Protein AF-A0A9P6Y5V1-F1 (afdb_monomer_lite)

Radius of gyration: 18.64 Å; chains: 1; bounding box: 46×38×51 Å

InterPro domains:
  IPR001171 Sterol biosynthesis ERG24/DHCR-like [PF01222] (3-189)
  IPR018083 Sterol reductase, conserved site [PS01017] (100-115)

Structure (mmCIF, N/CA/C/O backbone):
data_AF-A0A9P6Y5V1-F1
#
_entry.id   AF-A0A9P6Y5V1-F1
#
loop_
_atom_site.group_PDB
_atom_site.id
_atom_site.type_symbol
_atom_site.label_atom_id
_atom_site.label_alt_id
_atom_site.label_comp_id
_atom_site.label_asym_id
_atom_site.label_entity_id
_atom_site.label_seq_id
_atom_site.pdbx_PDB_ins_code
_atom_site.Cartn_x
_atom_site.Cartn_y
_atom_site.Cartn_z
_atom_site.occupancy
_atom_site.B_iso_or_equiv
_atom_site.auth_seq_id
_atom_site.auth_comp_id
_atom_site.auth_asym_id
_atom_site.auth_atom_id
_atom_site.pdbx_PDB_model_num
ATOM 1 N N . MET A 1 1 ? -6.152 5.524 -7.608 1.00 73.38 1 MET A N 1
ATOM 2 C CA . MET A 1 1 ? -7.326 4.883 -6.966 1.00 73.38 1 MET A CA 1
ATOM 3 C C . MET A 1 1 ? -7.436 3.382 -7.220 1.00 73.38 1 MET A C 1
ATOM 5 O O . MET A 1 1 ? -7.658 2.665 -6.257 1.00 73.38 1 MET A O 1
ATOM 9 N N . GLY A 1 2 ? -7.241 2.877 -8.449 1.00 83.12 2 GLY A N 1
ATOM 10 C CA . GLY A 1 2 ? -7.399 1.438 -8.746 1.00 83.12 2 GLY A CA 1
ATOM 11 C C . GLY A 1 2 ? -6.599 0.491 -7.837 1.00 83.12 2 GLY A C 1
ATOM 12 O O . GLY A 1 2 ? -7.155 -0.481 -7.341 1.00 83.12 2 GLY A O 1
ATOM 13 N N . PHE A 1 3 ? -5.339 0.821 -7.529 1.00 84.44 3 PHE A N 1
ATOM 14 C CA . PHE A 1 3 ? -4.503 0.024 -6.619 1.00 84.44 3 PHE A CA 1
ATOM 15 C C . PHE A 1 3 ? -5.062 -0.066 -5.188 1.00 84.44 3 PHE A C 1
ATOM 17 O O . PHE A 1 3 ? -5.047 -1.134 -4.587 1.00 84.44 3 PHE A O 1
ATOM 24 N N . VAL A 1 4 ? -5.594 1.041 -4.663 1.00 86.00 4 VAL A N 1
ATOM 25 C CA . VAL A 1 4 ? -6.178 1.120 -3.313 1.00 86.00 4 VAL A CA 1
ATOM 26 C C . VAL A 1 4 ? -7.436 0.252 -3.226 1.00 86.00 4 VAL A C 1
ATOM 28 O O . VAL A 1 4 ? -7.612 -0.509 -2.282 1.00 86.00 4 VAL A O 1
ATOM 31 N N . VAL A 1 5 ? -8.295 0.311 -4.244 1.00 86.81 5 VAL A N 1
ATOM 32 C CA . VAL A 1 5 ? -9.503 -0.525 -4.300 1.00 86.81 5 VAL A CA 1
ATOM 33 C C . VAL A 1 5 ? -9.133 -2.002 -4.441 1.00 86.81 5 VAL A C 1
ATOM 35 O O . VAL A 1 5 ? -9.672 -2.839 -3.725 1.00 86.81 5 VAL A O 1
ATOM 38 N N . TYR A 1 6 ? -8.173 -2.326 -5.310 1.00 89.69 6 TYR A N 1
ATOM 39 C CA . TYR A 1 6 ? -7.661 -3.687 -5.465 1.00 89.69 6 TYR A CA 1
ATOM 40 C C . TYR A 1 6 ? -7.098 -4.241 -4.148 1.00 89.69 6 TYR A C 1
ATOM 42 O O . TYR A 1 6 ? -7.462 -5.345 -3.749 1.00 89.69 6 TYR A O 1
ATOM 50 N N . SER A 1 7 ? -6.269 -3.474 -3.431 1.00 87.81 7 SER A N 1
ATOM 51 C CA . SER A 1 7 ? -5.693 -3.937 -2.165 1.00 87.81 7 SER A CA 1
ATOM 52 C C . SER A 1 7 ? -6.759 -4.129 -1.084 1.00 87.81 7 SER A C 1
ATOM 54 O O . SER A 1 7 ? -6.651 -5.068 -0.297 1.00 87.81 7 SER A O 1
ATOM 56 N N . ALA A 1 8 ? -7.807 -3.298 -1.065 1.00 85.69 8 ALA A N 1
ATOM 57 C CA . ALA A 1 8 ? -8.950 -3.462 -0.168 1.00 85.69 8 ALA A CA 1
ATOM 58 C C . ALA A 1 8 ? -9.775 -4.721 -0.498 1.00 85.69 8 ALA A C 1
ATOM 60 O O . ALA A 1 8 ? -10.131 -5.473 0.406 1.00 85.69 8 ALA A O 1
ATOM 61 N N . ILE A 1 9 ? -10.023 -5.000 -1.784 1.00 87.25 9 ILE A N 1
ATOM 62 C CA . ILE A 1 9 ? -10.707 -6.225 -2.238 1.00 87.25 9 ILE A CA 1
ATOM 63 C C . ILE A 1 9 ? -9.892 -7.459 -1.846 1.00 87.25 9 ILE A C 1
ATOM 65 O O . ILE A 1 9 ? -10.430 -8.387 -1.244 1.00 87.25 9 ILE A O 1
ATOM 69 N N . CYS A 1 10 ? -8.587 -7.463 -2.123 1.00 85.38 10 CYS A N 1
ATOM 70 C CA . CYS A 1 10 ? -7.710 -8.559 -1.723 1.00 85.38 10 CYS A CA 1
ATOM 71 C C . CYS A 1 10 ? -7.715 -8.749 -0.204 1.00 85.38 10 CYS A C 1
ATOM 73 O O . CYS A 1 10 ? -7.814 -9.877 0.270 1.00 85.38 10 CYS A O 1
ATOM 75 N N . ALA A 1 11 ? -7.693 -7.661 0.568 1.00 82.56 11 ALA A N 1
ATOM 76 C CA . ALA A 1 11 ? -7.766 -7.738 2.020 1.00 82.56 11 ALA A CA 1
ATOM 77 C C . ALA A 1 11 ? -9.093 -8.293 2.541 1.00 82.56 11 ALA A C 1
ATOM 79 O O . ALA A 1 11 ? -9.101 -9.004 3.544 1.00 82.56 11 ALA A O 1
ATOM 80 N N . TYR A 1 12 ? -10.197 -8.045 1.842 1.00 84.12 12 TYR A N 1
ATOM 81 C CA . TYR A 1 12 ? -11.501 -8.555 2.241 1.00 84.12 12 TYR A CA 1
ATOM 82 C C . TYR A 1 12 ? -11.708 -10.033 1.874 1.00 84.12 12 TYR A C 1
ATOM 84 O O . TYR A 1 12 ? -12.242 -10.787 2.685 1.00 84.12 12 TYR A O 1
ATOM 92 N N . PHE A 1 13 ? -11.296 -10.453 0.673 1.00 84.19 13 PHE A N 1
ATOM 93 C CA . PHE A 1 13 ? -11.663 -11.762 0.114 1.00 84.19 13 PHE A CA 1
ATOM 94 C C . PHE A 1 13 ? -10.591 -12.844 0.225 1.00 84.19 13 PHE A C 1
ATOM 96 O O . PHE A 1 13 ? -10.921 -14.027 0.147 1.00 84.19 13 PHE A O 1
ATOM 103 N N . MET A 1 14 ? -9.311 -12.489 0.355 1.00 83.69 14 MET A N 1
ATOM 104 C CA . MET A 1 14 ? -8.263 -13.505 0.277 1.00 83.69 14 MET A CA 1
ATOM 105 C C . MET A 1 14 ? -8.190 -14.375 1.534 1.00 83.69 14 MET A C 1
ATOM 107 O O . MET A 1 14 ? -8.362 -13.867 2.644 1.00 83.69 14 MET A O 1
ATOM 111 N N . PRO A 1 15 ? -7.877 -15.674 1.390 1.00 83.25 15 PRO A N 1
ATOM 112 C CA . PRO A 1 15 ? -7.700 -16.548 2.536 1.00 83.25 15 PRO A CA 1
ATOM 113 C C . PRO A 1 15 ? -6.430 -16.174 3.310 1.00 83.25 15 PRO A C 1
ATOM 115 O O . PRO A 1 15 ? -5.392 -15.845 2.722 1.00 83.25 15 PRO A O 1
ATOM 118 N N . GLY A 1 16 ? -6.518 -16.258 4.635 1.00 82.69 16 GLY A N 1
ATOM 119 C CA . GLY A 1 16 ? -5.405 -16.045 5.552 1.00 82.69 16 GLY A CA 1
ATOM 120 C C . GLY A 1 16 ? -5.750 -16.485 6.978 1.00 82.69 16 GLY A C 1
ATOM 121 O O . GLY A 1 16 ? -6.933 -16.646 7.297 1.00 82.69 16 GLY A O 1
ATOM 122 N N . PRO A 1 17 ? -4.741 -16.719 7.832 1.00 83.44 17 PRO A N 1
ATOM 123 C CA . PRO A 1 17 ? -4.952 -16.977 9.251 1.00 83.44 17 PRO A CA 1
ATOM 124 C C . PRO A 1 17 ? -5.653 -15.799 9.935 1.00 83.44 17 PRO A C 1
ATOM 126 O O . PRO A 1 17 ? -5.406 -14.635 9.625 1.00 83.44 17 PRO A O 1
ATOM 129 N N . VAL A 1 18 ? -6.532 -16.109 10.888 1.00 84.56 18 VAL A N 1
ATOM 130 C CA . VAL A 1 18 ? -7.183 -15.102 11.731 1.00 84.56 18 VAL A CA 1
ATOM 131 C C . VAL A 1 18 ? -6.457 -15.047 13.068 1.00 84.56 18 VAL A C 1
ATOM 133 O O . VAL A 1 18 ? -6.496 -16.009 13.835 1.00 84.56 18 VAL A O 1
ATOM 136 N N . VAL A 1 19 ? -5.817 -13.917 13.352 1.00 84.19 19 VAL A N 1
ATOM 137 C CA . VAL A 1 19 ? -5.054 -13.675 14.580 1.00 84.19 19 VAL A CA 1
ATOM 138 C C . VAL A 1 19 ? -5.873 -12.796 15.522 1.00 84.19 19 VAL A C 1
ATOM 140 O O . VAL A 1 19 ? -6.611 -11.906 15.094 1.00 84.19 19 VAL A O 1
ATOM 143 N N . GLN A 1 20 ? -5.789 -13.065 16.823 1.00 83.06 20 GLN A N 1
ATOM 144 C CA . GLN A 1 20 ? -6.392 -12.204 17.838 1.00 83.06 20 GLN A CA 1
ATOM 145 C C . GLN A 1 20 ? -5.391 -11.121 18.233 1.00 83.06 20 GLN A C 1
ATOM 147 O O . GLN A 1 20 ? -4.261 -11.434 18.594 1.00 83.06 20 GLN A O 1
ATOM 152 N N . GLY A 1 21 ? -5.804 -9.857 18.160 1.00 79.06 21 GLY A N 1
ATOM 153 C CA . GLY A 1 21 ? -5.000 -8.749 18.665 1.00 79.06 21 GLY A CA 1
ATOM 154 C C . GLY A 1 21 ? -5.032 -8.652 20.189 1.00 79.06 21 GLY A C 1
ATOM 155 O O . GLY A 1 21 ? -5.706 -9.426 20.874 1.00 79.06 21 GLY A O 1
ATOM 156 N N . LEU A 1 22 ? -4.321 -7.656 20.714 1.00 75.94 22 LEU A N 1
ATOM 157 C CA . LEU A 1 22 ? -4.250 -7.399 22.151 1.00 75.94 22 LEU A CA 1
ATOM 158 C C . LEU A 1 22 ? -5.628 -7.037 22.748 1.00 75.94 22 LEU A C 1
ATOM 160 O O . LEU A 1 22 ? -6.465 -6.434 22.065 1.00 75.94 22 LEU A O 1
ATOM 164 N N . PRO A 1 23 ? -5.884 -7.393 24.023 1.00 73.75 23 PRO A N 1
ATOM 165 C CA . PRO A 1 23 ? -7.139 -7.079 24.696 1.00 73.75 23 PRO A CA 1
ATOM 166 C C . PRO A 1 23 ? -7.256 -5.570 24.903 1.00 73.75 23 PRO A C 1
ATOM 168 O O . PRO A 1 23 ? -6.449 -4.957 25.601 1.00 73.75 23 PRO A O 1
ATOM 171 N N . LEU A 1 24 ? -8.271 -4.959 24.296 1.00 73.31 24 LEU A N 1
ATOM 172 C CA . LEU A 1 24 ? -8.417 -3.508 24.300 1.00 73.31 24 LEU A CA 1
ATOM 173 C C . LEU A 1 24 ? -9.139 -3.038 25.572 1.00 73.31 24 LEU A C 1
ATOM 175 O O . LEU A 1 24 ? -10.279 -3.459 25.815 1.00 73.31 24 LEU A O 1
ATOM 179 N N . PRO A 1 25 ? -8.561 -2.096 26.347 1.00 63.50 25 PRO A N 1
ATOM 180 C CA . PRO A 1 25 ? -9.246 -1.487 27.490 1.00 63.50 25 PRO A CA 1
ATOM 181 C C . PRO A 1 25 ? -10.568 -0.823 27.086 1.00 63.50 25 PRO A C 1
ATOM 183 O O . PRO A 1 25 ? -11.562 -0.912 27.804 1.00 63.50 25 PRO A O 1
ATOM 186 N N . SER A 1 26 ? -10.613 -0.239 25.880 1.00 63.94 26 SER A N 1
ATOM 187 C CA . SER A 1 26 ? -11.820 0.379 25.316 1.00 63.94 26 SER A CA 1
ATOM 188 C C . SER A 1 26 ? -12.967 -0.606 25.070 1.00 63.94 26 SER A C 1
ATOM 190 O O . SER A 1 26 ? -14.118 -0.184 25.007 1.00 63.94 26 SER A O 1
ATOM 192 N N . LEU A 1 27 ? -12.677 -1.900 24.912 1.00 67.94 27 LEU A N 1
ATOM 193 C CA . LEU A 1 27 ? -13.669 -2.951 24.665 1.00 67.94 27 LEU A CA 1
ATOM 194 C C . LEU A 1 27 ? -13.898 -3.827 25.905 1.00 67.94 27 LEU A C 1
ATOM 196 O O . LEU A 1 27 ? -14.317 -4.976 25.777 1.00 67.94 27 LEU A O 1
ATOM 200 N N . LYS A 1 28 ? -13.609 -3.304 27.107 1.00 67.38 28 LYS A N 1
ATOM 201 C CA . LYS A 1 28 ? -13.720 -4.037 28.382 1.00 67.38 28 LYS A CA 1
ATOM 202 C C . LYS A 1 28 ? -12.919 -5.352 28.388 1.00 67.38 28 LYS A C 1
ATOM 204 O O . LYS A 1 28 ? -13.344 -6.331 28.991 1.00 67.38 28 LYS A O 1
ATOM 209 N N . GLY A 1 29 ? -11.770 -5.375 27.706 1.00 65.94 29 GLY A N 1
ATOM 210 C CA . GLY A 1 29 ? -10.885 -6.541 27.640 1.00 65.94 29 GLY A CA 1
ATOM 211 C C . GLY A 1 29 ? -11.179 -7.525 26.504 1.00 65.94 29 GLY A C 1
ATOM 212 O O . GLY A 1 29 ? -10.468 -8.520 26.386 1.00 65.94 29 GLY A O 1
ATOM 213 N N . ASN A 1 30 ? -12.165 -7.259 25.639 1.00 71.19 30 ASN A N 1
ATOM 214 C CA . ASN A 1 30 ? -12.360 -8.069 24.436 1.00 71.19 30 ASN A CA 1
ATOM 215 C C . ASN A 1 30 ? -11.213 -7.871 23.430 1.00 71.19 30 ASN A C 1
ATOM 217 O O . ASN A 1 30 ? -10.677 -6.770 23.268 1.00 71.19 30 ASN A O 1
ATOM 221 N N . THR A 1 31 ? -10.868 -8.951 22.727 1.00 75.88 31 THR A N 1
ATOM 222 C CA . THR A 1 31 ? -9.875 -8.964 21.649 1.00 75.88 31 THR A CA 1
ATOM 223 C C . THR A 1 31 ? -10.555 -8.785 20.297 1.00 75.88 31 THR A C 1
ATOM 225 O O . THR A 1 31 ? -11.663 -9.271 20.050 1.00 75.88 31 THR A O 1
ATOM 228 N N . LEU A 1 32 ? -9.886 -8.072 19.394 1.00 80.69 32 LEU A N 1
ATOM 229 C CA . LEU A 1 32 ? -10.333 -7.948 18.015 1.00 80.69 32 LEU A CA 1
ATOM 230 C C . LEU A 1 32 ? -9.660 -9.015 17.152 1.00 80.69 32 LEU A C 1
ATOM 232 O O . LEU A 1 32 ? -8.461 -9.261 17.272 1.00 80.69 32 LEU A O 1
ATOM 236 N N . LYS A 1 33 ? -10.439 -9.643 16.271 1.00 83.69 33 LYS A N 1
ATOM 237 C CA . LYS A 1 33 ? -9.926 -10.589 15.275 1.00 83.69 33 LYS A CA 1
ATOM 238 C C . LYS A 1 33 ? -9.428 -9.824 14.048 1.00 83.69 33 LYS A C 1
ATOM 240 O O . LYS A 1 33 ? -10.121 -8.911 13.588 1.00 83.69 33 LYS A O 1
ATOM 245 N N . TYR A 1 34 ? -8.267 -10.222 13.538 1.00 82.75 34 TYR A N 1
ATOM 246 C CA . TYR A 1 34 ? -7.606 -9.671 12.358 1.00 82.75 34 TYR A CA 1
ATOM 247 C C . TYR A 1 34 ? -7.355 -10.786 11.347 1.00 82.75 34 TYR A C 1
ATOM 249 O O . TYR A 1 34 ? -6.807 -11.829 11.696 1.00 82.75 34 TYR A O 1
ATOM 257 N N . LEU A 1 35 ? -7.782 -10.583 10.101 1.00 83.56 35 LEU A N 1
ATOM 258 C CA . LEU A 1 35 ? -7.512 -11.505 9.001 1.00 83.56 35 LEU A CA 1
ATOM 259 C C . LEU A 1 35 ? -6.150 -11.161 8.380 1.00 83.56 35 LEU A C 1
ATOM 261 O O . LEU A 1 35 ? -6.020 -10.161 7.676 1.00 83.56 35 LEU A O 1
ATOM 265 N N . CYS A 1 36 ? -5.146 -11.997 8.625 1.00 81.75 36 CYS A N 1
ATOM 266 C CA . CYS A 1 36 ? -3.783 -11.815 8.132 1.00 81.75 36 CYS A CA 1
ATOM 267 C C . CYS A 1 36 ? -3.607 -12.501 6.765 1.00 81.75 36 CYS A C 1
ATOM 269 O O . CYS A 1 36 ? -3.106 -13.617 6.661 1.00 81.75 36 CYS A O 1
ATOM 271 N N . ASN A 1 37 ? -4.090 -11.864 5.696 1.00 85.94 37 ASN A N 1
ATOM 272 C CA . ASN A 1 37 ? -3.962 -12.321 4.300 1.00 85.94 37 ASN A CA 1
ATOM 273 C C . ASN A 1 37 ? -2.935 -11.504 3.476 1.00 85.94 37 ASN A C 1
ATOM 275 O O . ASN A 1 37 ? -3.011 -11.434 2.248 1.00 85.94 37 ASN A O 1
ATOM 279 N N . GLY A 1 38 ? -1.956 -10.885 4.134 1.00 81.69 38 GLY A N 1
ATOM 280 C CA . GLY A 1 38 ? -0.910 -10.064 3.528 1.00 81.69 38 GLY A CA 1
ATOM 281 C C . GLY A 1 38 ? 0.030 -10.863 2.629 1.00 81.69 38 GLY A C 1
ATOM 282 O O . GLY A 1 38 ? 0.313 -10.431 1.514 1.00 81.69 38 GLY A O 1
ATOM 283 N N . LEU A 1 39 ? 0.442 -12.064 3.054 1.00 86.19 39 LEU A N 1
ATOM 284 C CA . LEU A 1 39 ? 1.282 -12.962 2.248 1.00 86.19 39 LEU A CA 1
ATOM 285 C C . LEU A 1 39 ? 0.629 -13.335 0.920 1.00 86.19 39 LEU A C 1
ATOM 287 O O . LEU A 1 39 ? 1.233 -13.210 -0.145 1.00 86.19 39 LEU A O 1
ATOM 291 N N . SER A 1 40 ? -0.616 -13.800 0.981 1.00 86.94 40 SER A N 1
ATOM 292 C CA . SER A 1 40 ? -1.339 -14.252 -0.200 1.00 86.94 40 SER A CA 1
ATOM 293 C C . SER A 1 40 ? -1.605 -13.069 -1.143 1.00 86.94 40 SER A C 1
ATOM 295 O O . SER A 1 40 ? -1.315 -13.161 -2.338 1.00 86.94 40 SER A O 1
ATOM 297 N N . SER A 1 41 ? -2.023 -11.917 -0.601 1.00 87.94 41 SER A N 1
ATOM 298 C CA . SER A 1 41 ? -2.185 -10.668 -1.358 1.00 87.94 41 SER A CA 1
ATOM 299 C C . SER A 1 41 ? -0.887 -10.195 -2.013 1.00 87.94 41 SER A C 1
ATOM 301 O O . SER A 1 41 ? -0.926 -9.646 -3.116 1.00 87.94 41 SER A O 1
ATOM 303 N N . TRP A 1 42 ? 0.266 -10.395 -1.378 1.00 90.06 42 TRP A N 1
ATOM 304 C CA . TRP A 1 42 ? 1.549 -9.982 -1.935 1.00 90.06 42 TRP A CA 1
ATOM 305 C C . TRP A 1 42 ? 1.960 -10.776 -3.155 1.00 90.06 42 TRP A C 1
ATOM 307 O O . TRP A 1 42 ? 2.235 -10.194 -4.203 1.00 90.06 42 TRP A O 1
ATOM 317 N N . TYR A 1 43 ? 1.974 -12.104 -3.031 1.00 89.75 43 TYR A N 1
ATOM 318 C CA . TYR A 1 43 ? 2.378 -12.977 -4.124 1.00 89.75 43 TYR A CA 1
ATOM 319 C C . TYR A 1 43 ? 1.424 -12.854 -5.312 1.00 89.75 43 TYR A C 1
ATOM 321 O O . TYR A 1 43 ? 1.885 -12.839 -6.452 1.00 89.75 43 TYR A O 1
ATOM 329 N N . LEU A 1 44 ? 0.123 -12.660 -5.057 1.00 90.81 44 LEU A N 1
ATOM 330 C CA . LEU A 1 44 ? -0.841 -12.343 -6.109 1.00 90.81 44 LEU A CA 1
ATOM 331 C C . LEU A 1 44 ? -0.489 -11.029 -6.817 1.00 90.81 44 LEU A C 1
ATOM 333 O O . LEU A 1 44 ? -0.499 -10.967 -8.042 1.00 90.81 44 LEU A O 1
ATOM 337 N N . THR A 1 45 ? -0.138 -9.989 -6.059 1.00 90.19 45 THR A N 1
ATOM 338 C CA . THR A 1 45 ? 0.217 -8.683 -6.630 1.00 90.19 45 THR A CA 1
ATOM 339 C C . THR A 1 45 ? 1.514 -8.761 -7.436 1.00 90.19 45 THR A C 1
ATOM 341 O O . THR A 1 45 ? 1.568 -8.210 -8.531 1.00 90.19 45 THR A O 1
ATOM 344 N N . LEU A 1 46 ? 2.530 -9.489 -6.956 1.00 90.38 46 LEU A N 1
ATOM 345 C CA . LEU A 1 46 ? 3.763 -9.742 -7.710 1.00 90.38 46 LEU A CA 1
ATOM 346 C C . LEU A 1 46 ? 3.471 -10.481 -9.019 1.00 90.38 46 LEU A C 1
ATOM 348 O O . LEU A 1 46 ? 3.909 -10.037 -10.078 1.00 90.38 46 LEU A O 1
ATOM 352 N N . PHE A 1 47 ? 2.684 -11.558 -8.961 1.00 91.06 47 PHE A N 1
ATOM 353 C CA . PHE A 1 47 ? 2.303 -12.333 -10.139 1.00 91.06 47 PHE A CA 1
ATOM 354 C C . PHE A 1 47 ? 1.534 -11.483 -11.157 1.00 91.06 47 PHE A C 1
ATOM 356 O O . PHE A 1 47 ? 1.919 -11.422 -12.323 1.00 91.06 47 PHE A O 1
ATOM 363 N N . LEU A 1 48 ? 0.495 -10.767 -10.715 1.00 89.62 48 LEU A N 1
ATOM 364 C CA . LEU A 1 48 ? -0.282 -9.881 -11.580 1.00 89.62 48 LEU A CA 1
ATOM 365 C C . LEU A 1 48 ? 0.594 -8.784 -12.184 1.00 89.62 48 LEU A C 1
ATOM 367 O O . LEU A 1 48 ? 0.509 -8.543 -13.382 1.00 89.62 48 LEU A O 1
ATOM 371 N N . SER A 1 49 ? 1.472 -8.156 -11.398 1.00 88.25 49 SER A N 1
ATOM 372 C CA . SER A 1 49 ? 2.361 -7.105 -11.905 1.00 88.25 49 SER A CA 1
ATOM 373 C C . SER A 1 49 ? 3.309 -7.618 -12.996 1.00 88.25 49 SER A C 1
ATOM 375 O O . SER A 1 49 ? 3.483 -6.948 -14.014 1.00 88.25 49 SER A O 1
ATOM 377 N N . ALA A 1 50 ? 3.850 -8.833 -12.841 1.00 87.38 50 ALA A N 1
ATOM 378 C CA . ALA A 1 50 ? 4.694 -9.468 -13.846 1.00 87.38 50 ALA A CA 1
ATOM 379 C C . ALA A 1 50 ? 3.904 -9.787 -15.125 1.00 87.38 50 ALA A C 1
ATOM 381 O O . ALA A 1 50 ? 4.357 -9.464 -16.222 1.00 87.38 50 ALA A O 1
ATOM 382 N N . VAL A 1 51 ? 2.698 -10.351 -14.995 1.00 88.56 51 VAL A N 1
ATOM 383 C CA . VAL A 1 51 ? 1.820 -10.646 -16.140 1.00 88.56 51 VAL A CA 1
ATOM 384 C C . VAL A 1 51 ? 1.437 -9.365 -16.881 1.00 88.56 51 VAL A C 1
ATOM 386 O O . VAL A 1 51 ? 1.535 -9.310 -18.106 1.00 88.56 51 VAL A O 1
ATOM 389 N N . LEU A 1 52 ? 1.040 -8.314 -16.163 1.00 88.00 52 LEU A N 1
ATOM 390 C CA . LEU A 1 52 ? 0.662 -7.029 -16.755 1.00 88.00 52 LEU A CA 1
ATOM 391 C C . LEU A 1 52 ? 1.837 -6.352 -17.475 1.00 88.00 52 LEU A C 1
ATOM 393 O O . LEU A 1 52 ? 1.631 -5.709 -18.507 1.00 88.00 52 LEU A O 1
ATOM 397 N N . HIS A 1 53 ? 3.056 -6.522 -16.959 1.00 86.56 53 HIS A N 1
ATOM 398 C CA . HIS A 1 53 ? 4.256 -5.997 -17.594 1.00 86.56 53 HIS A CA 1
ATOM 399 C C . HIS A 1 53 ? 4.613 -6.762 -18.874 1.00 86.56 53 HIS A C 1
ATOM 401 O O . HIS A 1 53 ? 4.845 -6.137 -19.906 1.00 86.56 53 HIS A O 1
ATOM 407 N N . VAL A 1 54 ? 4.591 -8.100 -18.837 1.00 84.75 54 VAL A N 1
ATOM 408 C CA . VAL A 1 54 ? 4.911 -8.958 -19.996 1.00 84.75 54 VAL A CA 1
ATOM 409 C C . VAL A 1 54 ? 3.869 -8.822 -21.107 1.00 84.75 54 VAL A C 1
ATOM 411 O O . VAL A 1 54 ? 4.218 -8.785 -22.283 1.00 84.75 54 VAL A O 1
ATOM 414 N N . THR A 1 55 ? 2.589 -8.704 -20.750 1.00 85.62 55 THR A N 1
ATOM 415 C CA . THR A 1 55 ? 1.500 -8.487 -21.720 1.00 85.62 55 THR A CA 1
ATOM 416 C C . THR A 1 55 ? 1.483 -7.070 -22.300 1.00 85.62 55 THR A C 1
ATOM 418 O O . THR A 1 55 ? 0.727 -6.802 -23.231 1.00 85.62 55 THR A O 1
ATOM 421 N N . GLY A 1 56 ? 2.290 -6.148 -21.764 1.00 78.75 56 GLY A N 1
ATOM 422 C CA . GLY A 1 56 ? 2.367 -4.759 -22.216 1.00 78.75 56 GLY A CA 1
ATOM 423 C C . GLY A 1 56 ? 1.146 -3.902 -21.864 1.00 78.75 56 GLY A C 1
ATOM 424 O O . GLY A 1 56 ? 1.128 -2.720 -22.204 1.00 78.75 56 GLY A O 1
ATOM 425 N N . VAL A 1 57 ? 0.152 -4.463 -21.162 1.00 78.88 57 VAL A N 1
ATOM 426 C CA . VAL A 1 57 ? -1.073 -3.760 -20.741 1.00 78.88 57 VAL A CA 1
ATOM 427 C C . VAL A 1 57 ? -0.746 -2.645 -19.750 1.00 78.88 57 VAL A C 1
ATOM 429 O O . VAL A 1 57 ? -1.335 -1.568 -19.812 1.00 78.88 57 VAL A O 1
ATOM 432 N N . PHE A 1 58 ? 0.217 -2.876 -18.854 1.00 79.81 58 PHE A N 1
ATOM 433 C CA . PHE A 1 58 ? 0.684 -1.861 -17.918 1.00 79.81 58 PHE A CA 1
ATOM 434 C C . PHE A 1 58 ? 2.205 -1.893 -17.806 1.00 79.81 58 PHE A C 1
ATOM 436 O O . PHE A 1 58 ? 2.801 -2.847 -17.302 1.00 79.81 58 PHE A O 1
ATOM 443 N N . ARG A 1 59 ? 2.854 -0.819 -18.258 1.00 80.62 59 ARG A N 1
ATOM 444 C CA . ARG A 1 59 ? 4.295 -0.655 -18.066 1.00 80.62 59 ARG A CA 1
ATOM 445 C C . ARG A 1 59 ? 4.552 -0.155 -16.655 1.00 80.62 59 ARG A C 1
ATOM 447 O O . ARG A 1 59 ? 4.049 0.897 -16.274 1.00 80.62 59 ARG A O 1
ATOM 454 N N . LEU A 1 60 ? 5.391 -0.872 -15.914 1.00 82.94 60 LEU A N 1
ATOM 455 C CA . LEU A 1 60 ? 5.826 -0.467 -14.576 1.00 82.94 60 LEU A CA 1
ATOM 456 C C . LEU A 1 60 ? 6.474 0.931 -14.586 1.00 82.94 60 LEU A C 1
ATOM 458 O O . LEU A 1 60 ? 6.271 1.706 -13.660 1.00 82.94 60 LEU A O 1
ATOM 462 N N . THR A 1 61 ? 7.136 1.322 -15.679 1.00 84.12 61 THR A N 1
ATOM 463 C CA . THR A 1 61 ? 7.710 2.668 -15.857 1.00 84.12 61 THR A CA 1
ATOM 464 C C . THR A 1 61 ? 6.685 3.804 -15.799 1.00 84.12 61 THR A C 1
ATOM 466 O O . THR A 1 61 ? 7.039 4.917 -15.415 1.00 84.12 61 THR A O 1
ATOM 469 N N . ALA A 1 62 ? 5.398 3.537 -16.044 1.00 83.44 62 ALA A N 1
ATOM 470 C CA . ALA A 1 62 ? 4.347 4.547 -15.930 1.00 83.44 62 ALA A CA 1
ATOM 471 C C . ALA A 1 62 ? 4.211 5.121 -14.507 1.00 83.44 62 ALA A C 1
ATOM 473 O O . ALA A 1 62 ? 3.739 6.250 -14.351 1.00 83.44 62 ALA A O 1
ATOM 474 N N . ILE A 1 63 ? 4.629 4.366 -13.481 1.00 85.75 63 ILE A N 1
ATOM 475 C CA . ILE A 1 63 ? 4.617 4.808 -12.080 1.00 85.75 63 ILE A CA 1
ATOM 476 C C . ILE A 1 63 ? 5.617 5.947 -11.874 1.00 85.75 63 ILE A C 1
ATOM 478 O O . ILE A 1 63 ? 5.266 6.956 -11.267 1.00 85.75 63 ILE A O 1
ATOM 482 N N . ILE A 1 64 ? 6.845 5.807 -12.388 1.00 87.75 64 ILE A N 1
ATOM 483 C CA . ILE A 1 64 ? 7.871 6.843 -12.223 1.00 87.75 64 ILE A CA 1
ATOM 484 C C . ILE A 1 64 ? 7.620 8.033 -13.154 1.00 87.75 64 ILE A C 1
ATOM 486 O O . ILE A 1 64 ? 7.797 9.176 -12.741 1.00 87.75 64 ILE A O 1
ATOM 490 N N . ASP A 1 65 ? 7.103 7.783 -14.359 1.00 87.69 65 ASP A N 1
ATOM 491 C CA . ASP A 1 65 ? 6.771 8.844 -15.317 1.00 87.69 65 ASP A CA 1
ATOM 492 C C . ASP A 1 65 ? 5.648 9.764 -14.799 1.00 87.69 65 ASP A C 1
ATOM 494 O O . ASP A 1 65 ? 5.661 10.965 -15.058 1.00 87.69 65 ASP A O 1
ATOM 498 N N . ASN A 1 66 ? 4.702 9.228 -14.017 1.00 88.44 66 ASN A N 1
ATOM 499 C CA . ASN A 1 66 ? 3.591 9.987 -13.427 1.00 88.44 66 ASN A CA 1
ATOM 500 C C . ASN A 1 66 ? 3.730 10.203 -11.914 1.00 88.44 66 ASN A C 1
ATOM 502 O O . ASN A 1 66 ? 2.739 10.508 -11.243 1.00 88.44 66 ASN A O 1
ATOM 506 N N . PHE A 1 67 ? 4.939 10.071 -11.361 1.00 87.19 67 PHE A N 1
ATOM 507 C CA . PHE A 1 67 ? 5.161 10.107 -9.913 1.00 87.19 67 PHE A CA 1
ATOM 508 C C . PHE A 1 67 ? 4.596 11.375 -9.254 1.00 87.19 67 PHE A C 1
ATOM 510 O O . PHE A 1 67 ? 3.925 11.293 -8.226 1.00 87.19 67 PHE A O 1
ATOM 517 N N . GLY A 1 68 ? 4.781 12.540 -9.886 1.00 86.88 68 GLY A N 1
ATOM 518 C CA . GLY A 1 68 ? 4.257 13.812 -9.378 1.00 86.88 68 GLY A CA 1
ATOM 519 C C . GLY A 1 68 ? 2.730 13.832 -9.262 1.00 86.88 68 GLY A C 1
ATOM 520 O O . GLY A 1 68 ? 2.195 14.202 -8.219 1.00 86.88 68 GLY A O 1
ATOM 521 N N . SER A 1 69 ? 2.021 13.362 -10.294 1.00 89.44 69 SER A N 1
ATOM 522 C CA . SER A 1 69 ? 0.554 13.284 -10.270 1.00 89.44 69 SER A CA 1
ATOM 523 C C . SER A 1 69 ? 0.063 12.287 -9.217 1.00 89.44 69 SER A C 1
ATOM 525 O O . SER A 1 69 ? -0.853 12.594 -8.452 1.00 89.44 69 SER A O 1
ATOM 527 N N . ILE A 1 70 ? 0.712 11.121 -9.121 1.00 88.38 70 ILE A N 1
ATOM 528 C CA . ILE A 1 70 ? 0.387 10.094 -8.123 1.00 88.38 70 ILE A CA 1
ATOM 529 C C . ILE A 1 70 ? 0.548 10.652 -6.706 1.00 88.38 70 ILE A C 1
ATOM 531 O O . ILE A 1 70 ? -0.331 10.438 -5.873 1.00 88.38 70 ILE A O 1
ATOM 535 N N . MET A 1 71 ? 1.620 11.402 -6.444 1.00 88.50 71 MET A N 1
ATOM 536 C CA . MET A 1 71 ? 1.883 12.013 -5.143 1.00 88.50 71 MET A CA 1
ATOM 537 C C . MET A 1 71 ? 0.792 13.0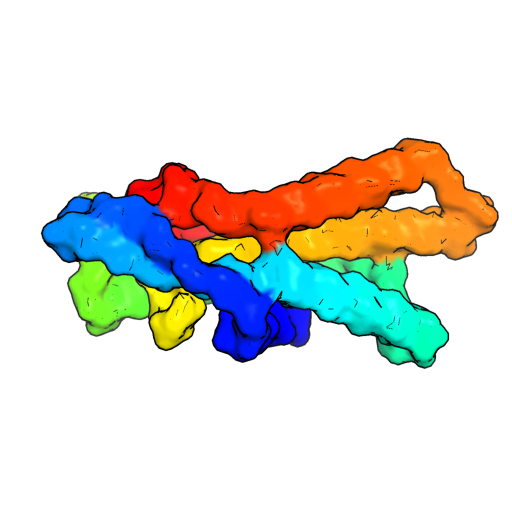16 -4.749 1.00 88.50 71 MET A C 1
ATOM 539 O O . MET A 1 71 ? 0.244 12.918 -3.654 1.00 88.50 71 MET A O 1
ATOM 543 N N . THR A 1 72 ? 0.413 13.941 -5.636 1.00 90.94 72 THR A N 1
ATOM 544 C CA . THR A 1 72 ? -0.647 14.920 -5.335 1.00 90.94 72 THR A CA 1
ATOM 545 C C . THR A 1 72 ? -1.990 14.238 -5.071 1.00 90.94 72 THR A C 1
ATOM 547 O O . THR A 1 72 ? -2.683 14.583 -4.115 1.00 90.94 72 THR A O 1
ATOM 550 N N . VAL A 1 73 ? -2.346 13.232 -5.875 1.00 90.69 73 VAL A N 1
ATOM 551 C CA . VAL A 1 73 ? -3.583 12.462 -5.679 1.00 90.69 73 VAL A CA 1
ATOM 552 C C . VAL A 1 73 ? -3.545 11.675 -4.367 1.00 90.69 73 VAL A C 1
ATOM 554 O O . VAL A 1 73 ? -4.560 11.611 -3.676 1.00 90.69 73 VAL A O 1
ATOM 557 N N . ALA A 1 74 ? -2.395 11.103 -3.999 1.00 88.06 74 ALA A N 1
ATOM 558 C CA . ALA A 1 74 ? -2.223 10.385 -2.738 1.00 88.06 74 ALA A CA 1
ATOM 559 C C . ALA A 1 74 ? -2.386 11.307 -1.522 1.00 88.06 74 ALA A C 1
ATOM 561 O O . ALA A 1 74 ? -3.061 10.923 -0.570 1.00 88.06 74 ALA A O 1
ATOM 562 N N . ILE A 1 75 ? -1.850 12.531 -1.582 1.00 89.50 75 ILE A N 1
ATOM 563 C CA . ILE A 1 75 ? -2.017 13.539 -0.525 1.00 89.50 75 ILE A CA 1
ATOM 564 C C . ILE A 1 75 ? -3.499 13.894 -0.368 1.00 89.50 75 ILE A C 1
ATOM 566 O O . ILE A 1 75 ? -4.056 13.743 0.716 1.00 89.50 75 ILE A O 1
ATOM 570 N N . ILE A 1 76 ? -4.174 14.290 -1.455 1.00 90.75 76 ILE A N 1
ATOM 571 C CA . ILE A 1 76 ? -5.607 14.642 -1.421 1.00 90.75 76 ILE A CA 1
ATOM 572 C C . ILE A 1 76 ? -6.442 13.478 -0.866 1.00 90.75 76 ILE A C 1
ATOM 574 O O . ILE A 1 76 ? -7.384 13.684 -0.098 1.00 90.75 76 IL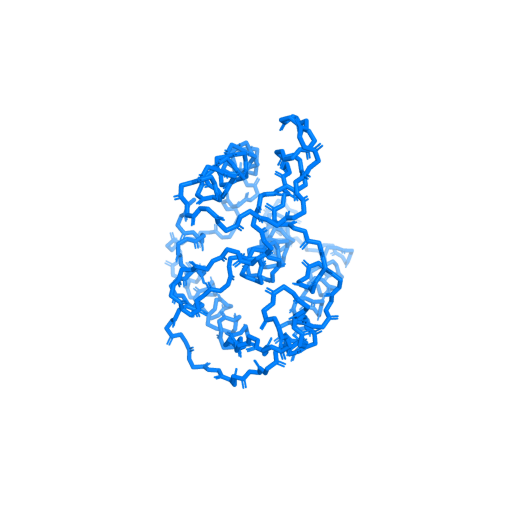E A O 1
ATOM 578 N N . TRP A 1 77 ? -6.085 12.245 -1.225 1.00 88.06 77 TRP A N 1
ATOM 579 C CA . TRP A 1 77 ? -6.746 11.049 -0.722 1.00 88.06 77 TRP A CA 1
ATOM 580 C C . TRP A 1 77 ? -6.529 10.815 0.774 1.00 88.06 77 TRP A C 1
ATOM 582 O O . TRP A 1 77 ? -7.494 10.489 1.462 1.00 88.06 77 TRP A O 1
ATOM 592 N N . GLY A 1 78 ? -5.308 11.006 1.282 1.00 85.81 78 GLY A N 1
ATOM 593 C CA . GLY A 1 78 ? -4.992 10.903 2.712 1.00 85.81 78 GLY A CA 1
ATOM 594 C C . GLY A 1 78 ? -5.845 11.857 3.546 1.00 85.81 78 GLY A C 1
ATOM 595 O O . GLY A 1 78 ? -6.568 11.422 4.443 1.00 85.81 78 GLY A O 1
ATOM 596 N N . PHE A 1 79 ? -5.890 13.127 3.140 1.00 87.06 79 PHE A N 1
ATOM 597 C CA . PHE A 1 79 ? -6.752 14.147 3.741 1.00 87.06 79 PHE A CA 1
ATOM 598 C C . PHE A 1 79 ? -8.238 13.786 3.707 1.00 87.06 79 PHE A C 1
ATOM 600 O O . PHE A 1 79 ? -8.959 13.952 4.697 1.00 87.06 79 PHE A O 1
ATOM 607 N N . THR A 1 80 ? -8.703 13.280 2.563 1.00 87.62 80 THR A N 1
ATOM 608 C CA . THR A 1 80 ? -10.098 12.865 2.388 1.00 87.62 80 THR A CA 1
ATOM 609 C C . THR A 1 80 ? -10.435 11.711 3.332 1.00 87.62 80 THR A C 1
ATOM 611 O O . THR A 1 80 ? -11.437 11.774 4.040 1.00 87.62 80 THR A O 1
ATOM 614 N N . MET A 1 81 ? -9.587 10.682 3.398 1.00 84.38 81 MET A N 1
ATOM 615 C CA . MET A 1 81 ? -9.798 9.520 4.264 1.00 84.38 81 MET A CA 1
ATOM 616 C C . MET A 1 81 ? -9.754 9.875 5.748 1.00 84.38 81 MET A C 1
ATOM 618 O O . MET A 1 81 ? -10.643 9.461 6.487 1.00 84.38 81 MET A O 1
ATOM 622 N N . SER A 1 82 ? -8.796 10.701 6.168 1.00 84.75 82 SER A N 1
ATOM 623 C CA . SER A 1 82 ? -8.708 11.199 7.545 1.00 84.75 82 SER A CA 1
ATOM 624 C C . SER A 1 82 ? -9.981 11.953 7.951 1.00 84.75 82 SER A C 1
ATOM 626 O O . SER A 1 82 ? -10.570 11.694 9.001 1.00 84.75 82 SER A O 1
ATOM 628 N N . THR A 1 83 ? -10.507 12.793 7.052 1.00 85.19 83 THR A N 1
ATOM 629 C CA . THR A 1 83 ? -11.766 13.519 7.276 1.00 85.19 83 THR A CA 1
ATOM 630 C C . THR A 1 83 ? -12.973 12.585 7.367 1.00 85.19 83 THR A C 1
ATOM 632 O O . THR A 1 83 ? -13.821 12.756 8.244 1.00 85.19 83 THR A O 1
ATOM 635 N N . LEU A 1 84 ? -13.054 11.574 6.497 1.00 85.44 84 LEU A N 1
ATOM 636 C CA . LEU A 1 84 ? -14.130 10.580 6.527 1.00 85.44 84 LEU A CA 1
ATOM 637 C C . LEU A 1 84 ? -14.110 9.763 7.823 1.00 85.44 84 LEU A C 1
ATOM 639 O O . LEU A 1 84 ? -15.158 9.593 8.448 1.00 85.44 84 LEU A O 1
ATOM 643 N N . VAL A 1 85 ? -12.934 9.304 8.260 1.00 82.88 85 VAL A N 1
ATOM 644 C CA . VAL A 1 85 ? -12.773 8.580 9.529 1.00 82.88 85 VAL A CA 1
ATOM 645 C C . VAL A 1 85 ? -13.153 9.481 10.700 1.00 82.88 85 VAL A C 1
ATOM 647 O O . VAL A 1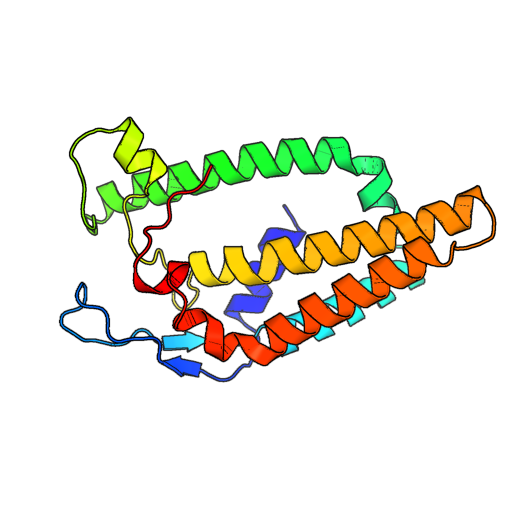 85 ? -13.956 9.071 11.543 1.00 82.88 85 VAL A O 1
ATOM 650 N N . PHE A 1 86 ? -12.678 10.730 10.710 1.00 82.38 86 PHE A N 1
ATOM 651 C CA . PHE A 1 86 ? -13.009 11.700 11.746 1.00 82.38 86 PHE A CA 1
ATOM 652 C C . PHE A 1 86 ? -14.525 11.871 11.889 1.00 82.38 86 PHE A C 1
ATOM 654 O O . PHE A 1 86 ? -15.056 11.610 12.972 1.00 82.38 86 PHE A O 1
ATOM 661 N N . LEU A 1 87 ? -15.225 12.203 10.796 1.00 82.31 87 LEU A N 1
ATOM 662 C CA . LEU A 1 87 ? -16.682 12.384 10.759 1.00 82.31 87 LEU A CA 1
ATOM 663 C C . LEU A 1 87 ? -17.443 11.107 11.132 1.00 82.31 87 LEU A C 1
ATOM 665 O O . LEU A 1 87 ? -18.415 11.173 11.888 1.00 82.31 87 LEU A O 1
ATOM 669 N N . SER A 1 88 ? -16.986 9.941 10.665 1.00 81.19 88 SER A N 1
ATOM 670 C CA . SER A 1 88 ? -17.606 8.657 11.010 1.00 81.19 88 SER A CA 1
ATOM 671 C C . SER A 1 88 ? -17.604 8.401 12.522 1.00 81.19 88 SER A C 1
ATOM 673 O O . SER A 1 88 ? -18.559 7.829 13.052 1.00 81.19 88 SER A O 1
ATOM 675 N N . GLY A 1 89 ? -16.592 8.900 13.241 1.00 77.81 89 GLY A N 1
ATOM 676 C CA . GLY A 1 89 ? -16.517 8.810 14.698 1.00 77.81 89 GLY A CA 1
ATOM 677 C C . GLY A 1 89 ? -17.558 9.659 15.417 1.00 77.81 89 GLY A C 1
ATOM 678 O O . GLY A 1 89 ? -18.119 9.200 16.410 1.00 77.81 89 GLY A O 1
ATOM 679 N N . PHE A 1 90 ? -17.875 10.853 14.903 1.00 77.88 90 PHE A N 1
ATOM 680 C CA . PHE A 1 90 ? -18.960 11.684 15.445 1.00 77.88 90 PHE A CA 1
ATOM 681 C C . PHE A 1 90 ? -20.329 11.064 15.178 1.00 77.88 90 PHE A C 1
ATOM 683 O O . PHE A 1 90 ? -21.166 11.037 16.074 1.00 77.88 90 PHE A O 1
ATOM 690 N N . ILE A 1 91 ? -20.545 10.531 13.972 1.00 78.44 91 ILE A N 1
ATOM 691 C CA . ILE A 1 91 ? -21.831 9.938 13.579 1.00 78.44 91 ILE A CA 1
ATOM 692 C C . ILE A 1 91 ? -22.112 8.656 14.370 1.00 78.44 91 ILE A C 1
ATOM 694 O O . ILE A 1 91 ? -23.230 8.440 14.827 1.00 78.44 91 ILE A O 1
ATOM 698 N N . THR A 1 92 ? -21.098 7.807 14.551 1.00 74.50 92 THR A N 1
ATOM 699 C CA . THR A 1 92 ? -21.258 6.516 15.241 1.00 74.50 92 THR A CA 1
ATOM 700 C C . THR A 1 92 ? -21.245 6.669 16.769 1.00 74.50 92 THR A C 1
ATOM 702 O O . THR A 1 92 ? -21.590 5.735 17.484 1.00 74.50 92 THR A O 1
ATOM 705 N N . GLY A 1 93 ? -20.817 7.823 17.295 1.00 72.56 93 GLY A N 1
ATOM 706 C CA . GLY A 1 93 ? -20.666 8.054 18.737 1.00 72.56 93 GLY A CA 1
ATOM 707 C C . GLY A 1 93 ? -19.538 7.244 19.395 1.00 72.56 93 GLY A C 1
ATOM 708 O O . GLY A 1 93 ? -19.369 7.302 20.609 1.00 72.56 93 GLY A O 1
ATOM 709 N N . ASN A 1 94 ? -18.729 6.522 18.612 1.00 70.50 94 ASN A N 1
ATOM 710 C CA . ASN A 1 94 ? -17.623 5.673 19.079 1.00 70.50 94 ASN A CA 1
ATOM 711 C C . ASN A 1 94 ? -16.328 6.470 19.307 1.00 70.50 94 ASN A C 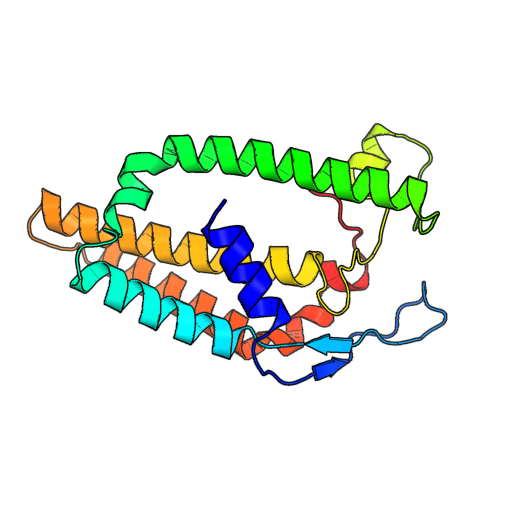1
ATOM 713 O O . ASN A 1 94 ? -15.230 6.023 18.966 1.00 70.50 94 ASN A O 1
ATOM 717 N N . GLN A 1 95 ? -16.458 7.675 19.852 1.00 72.75 95 GLN A N 1
ATOM 718 C CA . GLN A 1 95 ? -15.324 8.551 20.096 1.00 72.75 95 GLN A CA 1
ATOM 719 C C . GLN A 1 95 ? -14.464 8.004 21.230 1.00 72.75 95 GLN A C 1
ATOM 721 O O . GLN A 1 95 ? -14.953 7.721 22.324 1.00 72.75 95 GLN A O 1
ATOM 726 N N . HIS A 1 96 ? -13.164 7.876 20.981 1.00 71.19 96 HIS A N 1
ATOM 727 C CA . HIS A 1 96 ? -12.216 7.408 21.980 1.00 71.19 96 HIS A CA 1
ATOM 728 C C . HIS A 1 96 ? -11.273 8.543 22.384 1.00 71.19 96 HIS A C 1
ATOM 730 O O . HIS A 1 96 ? -10.639 9.162 21.532 1.00 71.19 96 HIS A O 1
ATOM 736 N N . ARG A 1 97 ? -11.160 8.815 23.693 1.00 72.12 97 ARG A N 1
ATOM 737 C CA . ARG A 1 97 ? -10.192 9.766 24.277 1.00 72.12 97 ARG A CA 1
ATOM 738 C C . ARG A 1 97 ? -10.127 11.107 23.514 1.00 72.12 97 ARG A C 1
ATOM 740 O O . ARG A 1 97 ? -9.101 11.426 22.914 1.00 72.12 97 ARG A O 1
ATOM 747 N N . MET A 1 98 ? -11.232 11.850 23.474 1.00 75.19 98 MET A N 1
ATOM 748 C CA . MET A 1 98 ? -11.291 13.184 22.851 1.00 75.19 98 MET A CA 1
ATOM 749 C C . MET A 1 98 ? -10.769 14.243 23.826 1.00 75.19 98 MET A C 1
ATOM 751 O O . MET A 1 98 ? -11.059 14.167 25.020 1.00 75.19 98 MET A O 1
ATOM 755 N N . SER A 1 99 ? -9.996 15.209 23.331 1.00 71.75 99 SER A N 1
ATOM 756 C CA . SER A 1 99 ? -9.445 16.311 24.132 1.00 71.75 99 SER A CA 1
ATOM 757 C C . SER A 1 99 ? -10.370 17.532 24.194 1.00 71.75 99 SER A C 1
ATOM 759 O O . SER A 1 99 ? -10.208 18.373 25.074 1.00 71.75 99 SER A O 1
ATOM 761 N N . GLY A 1 100 ? -11.329 17.641 23.266 1.00 73.12 100 GLY A N 1
ATOM 762 C CA . GLY A 1 100 ? -12.244 18.77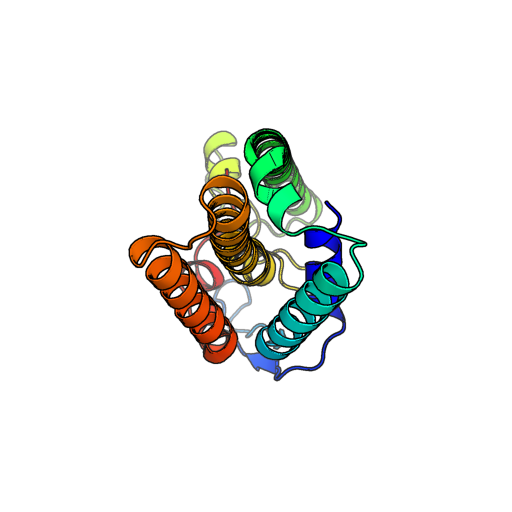9 23.153 1.00 73.12 100 GLY A CA 1
ATOM 763 C C . GLY A 1 100 ? -11.725 19.915 22.266 1.00 73.12 100 GLY A C 1
ATOM 764 O O . GLY A 1 100 ? -12.469 20.854 21.991 1.00 73.12 100 GLY A O 1
ATOM 765 N N . ASN A 1 101 ? -10.484 19.831 21.770 1.00 82.38 101 ASN A N 1
ATOM 766 C CA . ASN A 1 101 ? -9.960 20.740 20.753 1.00 82.38 101 ASN A CA 1
ATOM 767 C C . ASN A 1 101 ? -10.072 20.098 19.362 1.00 82.38 101 ASN A C 1
ATOM 769 O O . ASN A 1 101 ? -9.401 19.108 19.077 1.00 82.38 101 ASN A O 1
ATOM 773 N N . LEU A 1 102 ? -10.877 20.701 18.480 1.00 78.31 102 LEU A N 1
ATOM 774 C CA . LEU A 1 102 ? -11.194 20.170 17.150 1.00 78.31 102 LEU A CA 1
ATOM 775 C C . LEU A 1 102 ? -9.945 19.882 16.301 1.00 78.31 102 LEU A C 1
ATOM 777 O O . LEU A 1 102 ? -9.880 18.844 15.652 1.00 78.31 102 LEU A O 1
ATOM 781 N N . ILE A 1 103 ? -8.949 20.775 16.317 1.00 81.69 103 ILE A N 1
ATOM 782 C CA . ILE A 1 103 ? -7.735 20.629 15.493 1.00 81.69 103 ILE A CA 1
ATOM 783 C C . ILE A 1 103 ? -6.888 19.454 15.995 1.00 81.69 103 ILE A C 1
ATOM 785 O O . ILE A 1 103 ? -6.389 18.655 15.205 1.00 81.69 103 ILE A O 1
ATOM 789 N N . TYR A 1 104 ? -6.752 19.328 17.315 1.00 80.12 104 TYR A N 1
ATOM 790 C CA . TYR A 1 104 ? -5.989 18.242 17.926 1.00 80.12 104 TYR A CA 1
ATOM 791 C C . TYR A 1 104 ? -6.707 16.897 17.787 1.00 80.12 104 TYR A C 1
ATOM 793 O O . TYR A 1 104 ? -6.077 15.885 17.502 1.00 80.12 104 TYR A O 1
ATOM 801 N N . ASP A 1 105 ? -8.028 16.880 17.943 1.00 80.25 105 ASP A N 1
ATOM 802 C CA . ASP A 1 105 ? -8.821 15.660 17.825 1.00 80.25 105 ASP A CA 1
ATOM 803 C C . ASP A 1 105 ? -8.936 15.191 16.368 1.00 80.25 105 ASP A C 1
ATOM 805 O O . ASP A 1 105 ? -9.021 13.989 16.123 1.00 80.25 105 ASP A O 1
ATOM 809 N N . PHE A 1 106 ? -8.886 16.113 15.400 1.00 80.12 106 PHE A N 1
ATOM 810 C CA . PHE A 1 106 ? -8.724 15.776 13.986 1.00 80.12 106 PHE A CA 1
ATOM 811 C C . PHE A 1 106 ? -7.354 15.144 13.728 1.00 80.12 106 PHE A C 1
ATOM 813 O O . PHE A 1 106 ? -7.277 14.098 13.092 1.00 80.12 106 PHE A O 1
ATOM 820 N N . PHE A 1 107 ? -6.286 15.723 14.288 1.00 80.12 107 PHE A N 1
ATOM 821 C CA . PHE A 1 107 ? -4.931 15.191 14.143 1.00 80.12 107 PHE A CA 1
ATOM 822 C C . PHE A 1 107 ? -4.761 13.807 14.766 1.00 80.12 107 PHE A C 1
ATOM 824 O O . PHE A 1 107 ? -4.196 12.921 14.139 1.00 80.12 107 PHE A O 1
ATOM 831 N N . MET A 1 108 ? -5.250 13.621 15.990 1.00 77.94 108 MET A N 1
ATOM 832 C CA . MET A 1 108 ? -5.141 12.347 16.693 1.00 77.94 108 MET A CA 1
ATOM 833 C C . MET A 1 108 ? -6.164 11.324 16.201 1.00 77.94 108 MET A C 1
ATOM 835 O O . MET A 1 108 ? -6.000 10.145 16.473 1.00 77.94 108 MET A O 1
ATOM 839 N N . GLY A 1 109 ? -7.229 11.741 15.518 1.00 79.75 109 GLY A N 1
ATOM 840 C CA . GLY A 1 109 ? -8.324 10.867 15.114 1.00 79.75 109 GLY A CA 1
ATOM 841 C C . GLY A 1 109 ? -9.369 10.649 16.215 1.00 79.75 109 GLY A C 1
ATOM 842 O O . GLY A 1 109 ? -9.106 10.744 17.425 1.00 79.75 109 GLY A O 1
ATOM 843 N N . SER A 1 110 ? -10.595 10.346 15.782 1.00 78.19 110 SER A N 1
ATOM 844 C CA . SER A 1 110 ? -11.766 10.185 16.656 1.00 78.19 110 SER A CA 1
ATOM 845 C C . SER A 1 110 ? -12.017 8.732 17.079 1.00 78.19 110 SER A C 1
ATOM 847 O O . SER A 1 110 ? -12.466 8.493 18.201 1.00 78.19 110 SER A O 1
ATOM 849 N N . ILE A 1 111 ? -11.699 7.760 16.217 1.00 79.88 111 ILE A N 1
ATOM 850 C CA . ILE A 1 111 ? -11.930 6.325 16.434 1.00 79.88 111 ILE A CA 1
ATOM 851 C C . ILE A 1 111 ? -10.597 5.611 16.690 1.00 79.88 111 ILE A C 1
ATOM 853 O O . ILE A 1 111 ? -9.584 5.910 16.057 1.00 79.88 111 ILE A O 1
ATOM 857 N N . LEU A 1 112 ? -10.606 4.628 17.599 1.00 76.00 112 LEU A N 1
ATOM 858 C CA . LEU A 1 112 ? -9.441 3.777 17.847 1.00 76.00 112 LEU A CA 1
ATOM 859 C C . LEU A 1 112 ? -9.165 2.818 16.679 1.00 76.00 112 LEU A C 1
ATOM 861 O O . LEU A 1 112 ? -8.066 2.848 16.158 1.00 76.00 112 LEU A O 1
ATOM 865 N N . ASN A 1 113 ? -10.140 2.010 16.245 1.00 79.88 113 ASN A N 1
ATOM 866 C CA . ASN A 1 113 ? -10.001 1.068 15.123 1.00 79.88 113 ASN A CA 1
ATOM 867 C C . ASN A 1 113 ? -11.219 1.159 14.184 1.00 79.88 113 ASN A C 1
ATOM 869 O O . ASN A 1 113 ? -12.220 0.473 14.420 1.00 79.88 113 ASN A O 1
ATOM 873 N N . PRO A 1 114 ? -11.195 2.038 13.165 1.00 80.19 114 PRO A N 1
ATOM 874 C CA . PRO A 1 114 ? -12.283 2.139 12.201 1.00 80.19 114 PRO A CA 1
ATOM 875 C C . PRO A 1 114 ? -12.326 0.889 11.310 1.00 80.19 114 PRO A C 1
ATOM 877 O O . PRO A 1 114 ? -11.322 0.465 10.736 1.00 80.19 114 PRO A O 1
ATOM 880 N N . ARG A 1 115 ? -13.509 0.273 11.208 1.00 79.50 115 ARG A N 1
ATOM 881 C CA . ARG A 1 115 ? -13.702 -1.020 10.538 1.00 79.50 115 ARG A CA 1
ATOM 882 C C . ARG A 1 115 ? -14.781 -0.957 9.476 1.00 79.50 115 ARG A C 1
ATOM 884 O O . ARG A 1 115 ? -15.838 -0.369 9.689 1.00 79.50 115 ARG A O 1
ATOM 891 N N . ILE A 1 116 ? -14.533 -1.655 8.373 1.00 80.00 116 ILE A N 1
ATOM 892 C CA . ILE A 1 116 ? -15.526 -1.939 7.338 1.00 80.00 116 ILE A CA 1
ATOM 893 C C . ILE A 1 116 ? -15.728 -3.457 7.311 1.00 80.00 116 ILE A C 1
ATOM 895 O O . ILE A 1 116 ? -14.942 -4.202 6.724 1.00 80.00 116 ILE A O 1
ATOM 899 N N . GLY A 1 117 ? -16.764 -3.936 8.005 1.00 80.44 117 GLY A N 1
ATOM 900 C CA . GLY A 1 117 ? -16.988 -5.370 8.206 1.00 80.44 117 GLY A CA 1
ATOM 901 C C . GLY A 1 117 ? -15.863 -6.006 9.030 1.00 80.44 117 GLY A C 1
ATOM 902 O O . GLY A 1 117 ? -15.640 -5.621 10.177 1.00 80.44 117 GLY A O 1
ATOM 903 N N . HIS A 1 118 ? -15.152 -6.979 8.452 1.00 76.12 118 HIS A N 1
ATOM 904 C CA . HIS A 1 118 ? -13.974 -7.613 9.065 1.00 76.12 118 HIS A CA 1
ATOM 905 C C . HIS A 1 118 ? -12.640 -6.951 8.703 1.00 76.12 118 HIS A C 1
ATOM 907 O O . HIS A 1 118 ? -11.614 -7.346 9.255 1.00 76.12 118 HIS A O 1
ATOM 913 N N . LEU A 1 119 ? -12.637 -5.963 7.801 1.00 80.50 119 LEU A N 1
ATOM 914 C CA . LEU A 1 119 ? -11.432 -5.231 7.425 1.00 80.50 119 LEU A CA 1
ATOM 915 C C . LEU A 1 119 ? -11.175 -4.091 8.414 1.00 80.50 119 LEU A C 1
ATOM 917 O O . LEU A 1 119 ? -12.022 -3.213 8.597 1.00 80.50 119 LEU A O 1
ATOM 921 N N . ASP A 1 120 ? -9.989 -4.094 9.016 1.00 83.69 120 ASP A N 1
ATOM 922 C CA . ASP A 1 120 ? -9.497 -2.984 9.826 1.00 83.69 120 ASP A CA 1
ATOM 923 C C . ASP A 1 120 ? -8.737 -1.992 8.939 1.00 83.69 120 ASP A C 1
ATOM 925 O O . ASP A 1 120 ? -7.752 -2.359 8.288 1.00 83.69 120 ASP A O 1
ATOM 929 N N . LEU A 1 121 ? -9.219 -0.746 8.874 1.00 83.00 121 LEU A N 1
ATOM 930 C CA . LEU A 1 121 ? -8.666 0.262 7.970 1.00 83.00 121 LEU A CA 1
ATOM 931 C C . LEU A 1 121 ? -7.246 0.665 8.362 1.00 83.00 121 LEU A C 1
ATOM 933 O O . LEU A 1 121 ? -6.439 0.924 7.470 1.00 83.00 121 LEU A O 1
ATOM 937 N N . LYS A 1 122 ? -6.913 0.646 9.656 1.00 84.50 122 LYS A N 1
ATOM 938 C CA . LYS A 1 122 ? -5.559 0.960 10.122 1.00 84.50 122 LYS A CA 1
ATOM 939 C C . LYS A 1 122 ? -4.555 -0.066 9.643 1.00 84.50 122 LYS A C 1
ATOM 941 O O . LYS A 1 122 ? -3.586 0.284 8.977 1.00 84.50 122 LYS A O 1
ATOM 946 N N . MET A 1 123 ? -4.839 -1.334 9.928 1.00 83.50 123 MET A N 1
ATOM 947 C CA . MET A 1 123 ? -3.977 -2.445 9.541 1.00 83.50 123 MET A CA 1
ATOM 948 C C . MET A 1 123 ? -3.810 -2.492 8.019 1.00 83.50 123 MET A C 1
ATOM 950 O O . MET A 1 123 ? -2.703 -2.677 7.514 1.00 83.50 123 MET A O 1
ATOM 954 N N . TRP A 1 124 ? -4.893 -2.274 7.270 1.00 86.56 124 TRP A N 1
ATOM 955 C CA . TRP A 1 124 ? -4.841 -2.212 5.813 1.00 86.56 124 TRP A CA 1
ATOM 956 C C . TRP A 1 124 ? -3.990 -1.038 5.302 1.00 86.56 124 TRP A C 1
ATOM 958 O O . TRP A 1 124 ? -3.118 -1.238 4.451 1.00 86.56 124 TRP A O 1
ATOM 968 N N . ALA A 1 125 ? -4.198 0.168 5.834 1.00 85.31 125 ALA A N 1
ATOM 969 C CA . ALA A 1 125 ? -3.462 1.360 5.426 1.00 85.31 125 ALA A CA 1
ATOM 970 C C . ALA A 1 125 ? -1.980 1.315 5.831 1.00 85.31 125 ALA A C 1
ATOM 972 O O . ALA A 1 125 ? -1.150 1.871 5.122 1.00 85.31 125 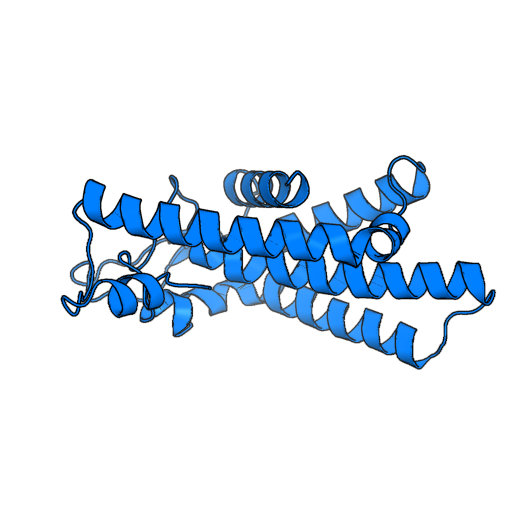ALA A O 1
ATOM 973 N N . GLU A 1 126 ? -1.631 0.654 6.934 1.00 83.69 126 GLU A N 1
ATOM 974 C CA . GLU A 1 126 ? -0.251 0.517 7.414 1.00 83.69 126 GLU A CA 1
ATOM 975 C C . GLU A 1 126 ? 0.542 -0.518 6.607 1.00 83.69 126 GLU A C 1
ATOM 977 O O . GLU A 1 126 ? 1.705 -0.302 6.271 1.00 83.69 126 GLU A O 1
ATOM 982 N N . THR A 1 127 ? -0.085 -1.639 6.249 1.00 81.00 127 THR A N 1
ATOM 983 C CA . THR A 1 127 ? 0.644 -2.797 5.706 1.00 81.00 127 THR A CA 1
ATOM 984 C C . THR A 1 127 ? 0.508 -2.956 4.195 1.00 81.00 127 THR A C 1
ATOM 986 O O . THR A 1 127 ? 1.448 -3.390 3.527 1.00 81.00 127 THR A O 1
ATOM 989 N N . ARG A 1 128 ? -0.646 -2.601 3.615 1.00 81.81 128 ARG A N 1
ATOM 990 C CA . ARG A 1 128 ? -1.011 -3.046 2.252 1.00 81.81 128 ARG A CA 1
ATOM 991 C C . ARG A 1 128 ? -0.909 -1.989 1.185 1.00 81.81 128 ARG A C 1
ATOM 993 O O . ARG A 1 128 ? -0.841 -2.322 0.005 1.00 81.81 128 ARG A O 1
ATOM 1000 N N . VAL A 1 129 ? -0.922 -0.728 1.587 1.00 85.88 129 VAL A N 1
ATOM 1001 C CA . VAL A 1 129 ? -0.800 0.395 0.665 1.00 85.88 129 VAL A CA 1
ATOM 1002 C C . VAL A 1 129 ? 0.658 0.860 0.555 1.00 85.88 129 VAL A C 1
ATOM 1004 O O . VAL A 1 129 ? 1.195 0.787 -0.550 1.00 85.88 129 VAL A O 1
ATOM 1007 N N . PRO A 1 130 ? 1.348 1.270 1.638 1.00 87.31 130 PRO A N 1
ATOM 1008 C CA . PRO A 1 130 ? 2.636 1.953 1.520 1.00 87.31 130 PRO A CA 1
ATOM 1009 C C . PRO A 1 130 ? 3.774 1.024 1.084 1.00 87.31 130 PRO A C 1
ATOM 1011 O O . PRO A 1 130 ? 4.530 1.380 0.182 1.00 87.31 130 PRO A O 1
ATOM 1014 N N . TRP A 1 131 ? 3.887 -0.180 1.656 1.00 88.75 131 TRP A N 1
ATOM 1015 C CA . TRP A 1 131 ? 5.026 -1.067 1.382 1.00 88.75 131 TRP A CA 1
ATOM 1016 C C . TRP A 1 131 ? 5.069 -1.590 -0.057 1.00 88.75 131 TRP A C 1
ATOM 1018 O O . TRP A 1 131 ? 6.126 -1.481 -0.687 1.00 88.75 131 TRP A O 1
ATOM 1028 N N . PRO A 1 132 ? 3.952 -2.074 -0.641 1.00 89.75 132 PRO A N 1
ATOM 1029 C CA . PRO A 1 132 ? 3.936 -2.412 -2.059 1.00 89.75 132 PRO A CA 1
ATOM 1030 C C . PRO A 1 132 ? 4.232 -1.208 -2.956 1.00 89.75 132 PRO A C 1
ATOM 1032 O O . PRO A 1 132 ? 4.985 -1.345 -3.915 1.00 89.75 132 PRO A O 1
ATOM 1035 N N . VAL A 1 133 ? 3.689 -0.022 -2.647 1.00 90.19 133 VAL A N 1
ATOM 1036 C CA . VAL A 1 133 ? 3.938 1.200 -3.435 1.00 90.19 133 VAL A CA 1
ATOM 1037 C C . VAL A 1 133 ? 5.420 1.576 -3.413 1.00 90.19 133 VAL A C 1
ATOM 1039 O O . VAL A 1 133 ? 5.987 1.894 -4.460 1.00 90.19 133 VAL A O 1
ATOM 1042 N N . LEU A 1 134 ? 6.073 1.479 -2.255 1.00 90.94 134 LEU A N 1
ATOM 1043 C CA . LEU A 1 134 ? 7.501 1.752 -2.105 1.00 90.94 134 LEU A CA 1
ATOM 1044 C C . LEU A 1 134 ? 8.360 0.771 -2.922 1.00 90.94 134 LEU A C 1
ATOM 1046 O O . LEU A 1 134 ? 9.271 1.183 -3.649 1.00 90.94 134 LEU A O 1
ATOM 1050 N N . PHE A 1 135 ? 8.026 -0.523 -2.871 1.00 92.50 135 PHE A N 1
ATOM 1051 C CA . PHE A 1 135 ? 8.681 -1.543 -3.688 1.00 92.50 135 PHE A CA 1
ATOM 1052 C C . PHE A 1 135 ? 8.504 -1.272 -5.188 1.00 92.50 135 PHE A C 1
ATOM 1054 O O . PHE A 1 135 ? 9.492 -1.218 -5.924 1.00 92.50 135 PHE A O 1
ATOM 1061 N N . TYR A 1 136 ? 7.272 -1.034 -5.647 1.00 91.25 136 TYR A N 1
ATOM 1062 C CA . TYR A 1 136 ? 7.004 -0.780 -7.062 1.00 91.25 136 TYR A CA 1
ATOM 1063 C C . TYR A 1 136 ? 7.640 0.513 -7.561 1.00 91.25 136 TYR A C 1
ATOM 1065 O O . TYR A 1 136 ? 8.077 0.556 -8.707 1.00 91.25 136 TYR A O 1
ATOM 1073 N N . THR A 1 137 ? 7.767 1.537 -6.718 1.00 91.31 137 THR A N 1
ATOM 1074 C CA . THR A 1 137 ? 8.503 2.759 -7.072 1.00 91.31 137 THR A CA 1
ATOM 1075 C C . THR A 1 137 ? 9.969 2.435 -7.363 1.00 91.31 137 THR A C 1
ATOM 1077 O O . THR A 1 137 ? 10.490 2.824 -8.406 1.00 91.31 137 THR A O 1
ATOM 1080 N N . SER A 1 138 ? 10.613 1.633 -6.509 1.00 92.69 138 SER A N 1
ATOM 1081 C CA . SER A 1 138 ? 12.009 1.217 -6.703 1.00 92.69 138 SER A CA 1
ATOM 1082 C C . SER A 1 138 ? 12.200 0.363 -7.961 1.00 92.69 138 SER A C 1
ATOM 1084 O O . SER A 1 138 ? 13.136 0.592 -8.727 1.00 92.69 138 SER A O 1
ATOM 1086 N N . VAL A 1 139 ? 11.288 -0.582 -8.221 1.00 92.19 139 VAL A N 1
ATOM 1087 C CA . VAL A 1 139 ? 11.288 -1.394 -9.453 1.00 92.19 139 VAL A CA 1
ATOM 1088 C C . VAL A 1 139 ? 11.109 -0.514 -10.691 1.00 92.19 139 VAL A C 1
ATOM 1090 O O . VAL A 1 139 ? 11.811 -0.689 -11.684 1.00 92.19 139 VAL A O 1
ATOM 1093 N N . SER A 1 140 ? 10.213 0.469 -10.626 1.00 91.75 140 SER A N 1
ATOM 1094 C CA . SER A 1 140 ? 9.949 1.388 -11.739 1.00 91.75 140 SER A CA 1
ATOM 1095 C C . SER A 1 140 ? 11.167 2.250 -12.060 1.00 91.75 140 SER A C 1
ATOM 1097 O O . SER A 1 140 ? 11.504 2.412 -13.231 1.00 91.75 140 SER A O 1
ATOM 1099 N N . CYS A 1 141 ? 11.878 2.732 -11.036 1.00 90.38 141 CYS A N 1
ATOM 1100 C CA . CYS A 1 141 ? 13.155 3.423 -11.205 1.00 90.38 141 CYS A CA 1
ATOM 1101 C C . CYS A 1 141 ? 14.213 2.525 -11.863 1.00 90.38 141 CYS A C 1
ATOM 1103 O O . CYS A 1 141 ? 14.917 2.980 -12.762 1.00 90.38 141 CYS A O 1
ATOM 1105 N N . ALA A 1 142 ? 14.307 1.253 -11.460 1.00 91.94 142 ALA A N 1
ATOM 1106 C CA . ALA A 1 142 ? 15.261 0.305 -12.038 1.00 91.94 142 ALA A CA 1
ATOM 1107 C C . ALA A 1 142 ? 14.997 0.035 -13.524 1.00 91.94 142 ALA A C 1
ATOM 1109 O O . ALA A 1 142 ? 15.925 0.071 -14.332 1.00 91.94 142 ALA A O 1
ATOM 1110 N N . ILE A 1 143 ? 13.732 -0.170 -13.900 1.00 90.62 143 ILE A N 1
ATOM 1111 C CA . ILE A 1 143 ? 13.354 -0.379 -15.304 1.00 90.62 143 ILE A CA 1
ATOM 1112 C C . ILE A 1 143 ? 13.607 0.897 -16.114 1.00 90.62 143 ILE A C 1
ATOM 1114 O O . ILE A 1 143 ? 14.169 0.829 -17.203 1.00 90.62 143 ILE A O 1
ATOM 1118 N N . LYS A 1 144 ? 13.276 2.075 -15.571 1.00 89.75 144 LYS A N 1
ATOM 1119 C CA . LYS A 1 144 ? 13.524 3.348 -16.259 1.00 89.75 144 LYS A CA 1
ATOM 1120 C C . LYS A 1 144 ? 15.012 3.607 -16.483 1.00 89.75 144 LYS A C 1
ATOM 1122 O O . LYS A 1 144 ? 15.401 4.075 -17.549 1.00 89.75 144 LYS A O 1
ATOM 1127 N N . GLN A 1 145 ? 15.853 3.283 -15.503 1.00 91.44 145 GLN A N 1
ATOM 1128 C CA . GLN A 1 145 ? 17.302 3.378 -15.663 1.00 91.44 145 GLN A CA 1
ATOM 1129 C C . GLN A 1 145 ? 17.802 2.443 -16.769 1.00 91.44 145 GLN A C 1
ATOM 1131 O O . GLN A 1 145 ? 18.619 2.852 -17.593 1.00 91.44 145 GLN A O 1
ATOM 1136 N N . TYR A 1 146 ? 17.282 1.215 -16.815 1.00 91.56 146 TYR A N 1
ATOM 1137 C CA . TYR A 1 146 ? 17.614 0.265 -17.869 1.00 91.56 146 TYR A CA 1
ATOM 1138 C C . TYR A 1 146 ? 17.228 0.788 -19.262 1.00 91.56 146 TYR A C 1
ATOM 1140 O O . TYR A 1 146 ? 18.032 0.688 -20.184 1.00 91.56 146 TYR A O 1
ATOM 1148 N N . GLU A 1 147 ? 16.056 1.414 -19.412 1.00 89.56 147 GLU A N 1
ATOM 1149 C CA . GLU A 1 147 ? 15.621 2.027 -20.678 1.00 89.56 147 GLU A CA 1
ATOM 1150 C C . GLU A 1 147 ? 16.512 3.203 -21.115 1.00 89.56 147 GLU A C 1
ATOM 1152 O O . GLU A 1 147 ? 16.790 3.354 -22.302 1.00 89.56 147 GLU A O 1
ATOM 1157 N N . LEU A 1 148 ? 16.963 4.041 -20.175 1.00 90.25 148 LEU A N 1
ATOM 1158 C CA . LEU A 1 148 ? 17.747 5.245 -20.483 1.00 90.25 148 LEU A CA 1
ATOM 1159 C C . LEU A 1 148 ? 19.234 4.962 -20.719 1.00 90.25 148 LEU A C 1
ATOM 1161 O O . LEU A 1 148 ? 19.865 5.619 -21.543 1.00 90.25 148 LEU A O 1
ATOM 1165 N N . SER A 1 149 ? 19.816 4.037 -19.958 1.00 88.00 149 SER A N 1
ATOM 1166 C CA . SER A 1 149 ? 21.267 3.805 -19.922 1.00 88.00 149 SER A CA 1
ATOM 1167 C C . SER A 1 149 ? 21.679 2.419 -20.424 1.00 88.00 149 SER A C 1
ATOM 1169 O O . SER A 1 149 ? 22.869 2.108 -20.425 1.00 88.00 149 SER A O 1
ATOM 1171 N N . GLY A 1 150 ? 20.728 1.558 -20.804 1.00 88.19 150 GLY A N 1
ATOM 1172 C CA . GLY A 1 150 ? 20.982 0.184 -21.258 1.00 88.19 150 GLY A CA 1
ATOM 1173 C C . GLY A 1 150 ? 21.543 -0.754 -20.179 1.00 88.19 150 GLY A C 1
ATOM 1174 O O . GLY A 1 150 ? 21.873 -1.903 -20.465 1.00 88.19 150 GLY A O 1
ATOM 1175 N N . SER A 1 151 ? 21.680 -0.278 -18.939 1.00 87.50 151 SER A N 1
ATOM 1176 C CA . SER A 1 151 ? 22.250 -1.014 -17.811 1.00 87.50 151 SER A CA 1
ATOM 1177 C C . SER A 1 151 ? 21.609 -0.568 -16.496 1.00 87.50 151 SER A C 1
ATOM 1179 O O . SER A 1 151 ? 21.185 0.578 -16.350 1.00 87.50 151 SER A O 1
ATOM 1181 N N . VAL A 1 152 ? 21.523 -1.490 -15.534 1.00 89.44 152 VAL A N 1
ATOM 1182 C CA . VAL A 1 152 ? 21.053 -1.204 -14.170 1.00 89.44 152 VAL A CA 1
ATOM 1183 C C . VAL A 1 152 ? 22.269 -1.038 -13.271 1.00 89.44 152 VAL A C 1
ATOM 1185 O O . VAL A 1 152 ? 23.146 -1.904 -13.251 1.00 89.44 152 VAL A O 1
ATOM 1188 N N . SER A 1 153 ? 22.334 0.057 -12.514 1.00 91.81 153 SER A N 1
ATOM 1189 C CA . SER A 1 153 ? 23.446 0.263 -11.588 1.00 91.81 153 SER A CA 1
ATOM 1190 C C . SER A 1 153 ? 23.308 -0.632 -10.353 1.00 91.81 153 SER A C 1
ATOM 1192 O O . SER A 1 153 ? 22.207 -0.871 -9.847 1.00 91.81 153 SER A O 1
ATOM 1194 N N . ALA A 1 154 ? 24.441 -1.102 -9.823 1.00 91.25 154 ALA A N 1
ATOM 1195 C CA . ALA A 1 154 ? 24.468 -1.928 -8.614 1.00 91.25 154 ALA A CA 1
ATOM 1196 C C . ALA A 1 154 ? 23.726 -1.297 -7.409 1.00 91.25 154 ALA A C 1
ATOM 1198 O O . ALA A 1 154 ? 23.009 -2.029 -6.724 1.00 91.25 154 ALA A O 1
ATOM 1199 N N . PRO A 1 155 ? 23.794 0.032 -7.164 1.00 93.00 155 PRO A N 1
ATOM 1200 C CA . PRO A 1 155 ? 23.021 0.664 -6.095 1.00 93.00 155 PRO A CA 1
ATOM 1201 C C . PRO A 1 155 ? 21.504 0.516 -6.262 1.00 93.00 155 PRO A C 1
ATOM 1203 O O . PRO A 1 155 ? 20.805 0.259 -5.288 1.00 93.00 155 PRO A O 1
ATOM 1206 N N . ILE A 1 156 ? 20.977 0.636 -7.483 1.00 92.44 156 ILE A N 1
ATOM 1207 C CA . ILE A 1 156 ? 19.533 0.522 -7.725 1.00 92.44 156 ILE A CA 1
ATOM 1208 C C . ILE A 1 156 ? 19.071 -0.931 -7.589 1.00 92.44 156 ILE A C 1
ATOM 1210 O O . ILE A 1 156 ? 18.038 -1.186 -6.970 1.00 92.44 156 ILE A O 1
ATOM 1214 N N . ALA A 1 157 ? 19.869 -1.890 -8.063 1.00 91.31 157 ALA A N 1
ATOM 1215 C CA . ALA A 1 157 ? 19.604 -3.309 -7.833 1.00 91.31 157 ALA A CA 1
ATOM 1216 C C . ALA A 1 157 ? 19.575 -3.652 -6.329 1.00 91.31 157 ALA A C 1
ATOM 1218 O O . ALA A 1 157 ? 18.675 -4.359 -5.873 1.00 91.31 157 ALA A O 1
ATOM 1219 N N . PHE A 1 158 ? 20.505 -3.094 -5.545 1.00 93.94 158 PHE A N 1
ATOM 1220 C CA . PHE A 1 158 ? 20.509 -3.237 -4.089 1.00 93.94 158 PHE A CA 1
ATOM 1221 C C . PHE A 1 158 ? 19.247 -2.646 -3.447 1.00 93.94 158 PHE A C 1
ATOM 1223 O O . PHE A 1 158 ? 18.628 -3.296 -2.607 1.00 93.94 158 PHE A O 1
ATOM 1230 N N . MET A 1 159 ? 18.813 -1.458 -3.877 1.00 93.94 159 MET A N 1
ATOM 1231 C CA . MET A 1 159 ? 17.594 -0.831 -3.357 1.00 93.94 159 MET A CA 1
ATOM 1232 C C . MET A 1 159 ? 16.339 -1.649 -3.664 1.00 93.94 159 MET A C 1
ATOM 1234 O O . MET A 1 159 ? 15.475 -1.783 -2.799 1.00 93.94 159 MET A O 1
ATOM 1238 N N . VAL A 1 160 ? 16.229 -2.232 -4.859 1.00 94.12 160 VAL A N 1
ATOM 1239 C CA . VAL A 1 160 ? 15.108 -3.125 -5.196 1.00 94.12 160 VAL A CA 1
ATOM 1240 C C . VAL A 1 160 ? 15.109 -4.359 -4.293 1.00 94.12 160 VAL A C 1
ATOM 1242 O O . VAL A 1 160 ? 14.062 -4.716 -3.752 1.00 94.12 160 VAL A O 1
ATOM 1245 N N . LEU A 1 161 ? 16.276 -4.975 -4.075 1.00 93.88 161 LEU A N 1
ATOM 1246 C CA . LEU A 1 161 ? 16.412 -6.128 -3.186 1.00 93.88 161 LEU A CA 1
ATOM 1247 C C . LEU A 1 161 ? 16.039 -5.780 -1.737 1.00 93.88 161 LEU A C 1
ATOM 1249 O O . LEU A 1 161 ? 15.294 -6.525 -1.106 1.00 93.88 161 LEU A O 1
ATOM 1253 N N . ALA A 1 162 ? 16.517 -4.646 -1.220 1.00 93.94 162 ALA A N 1
ATOM 1254 C CA . ALA A 1 162 ? 16.238 -4.203 0.143 1.00 93.94 162 ALA A CA 1
ATOM 1255 C C . ALA A 1 162 ? 14.735 -3.982 0.372 1.00 93.94 162 ALA A C 1
ATOM 1257 O O . ALA A 1 162 ? 14.168 -4.523 1.322 1.00 93.94 162 ALA A O 1
ATOM 1258 N N . HIS A 1 163 ? 14.065 -3.264 -0.534 1.00 94.19 163 HIS A N 1
ATOM 1259 C CA . HIS A 1 163 ? 12.618 -3.053 -0.448 1.00 94.19 163 HIS A CA 1
ATOM 1260 C C . HIS A 1 163 ? 11.825 -4.349 -0.610 1.00 94.19 163 HIS A C 1
ATOM 1262 O O . HIS A 1 163 ? 10.804 -4.526 0.055 1.00 94.19 163 HIS A O 1
ATOM 1268 N N . TRP A 1 164 ? 12.292 -5.268 -1.458 1.00 93.25 164 TRP A N 1
ATOM 1269 C CA . TRP A 1 164 ? 11.666 -6.577 -1.609 1.00 93.25 164 TRP A CA 1
ATOM 1270 C C . TRP A 1 164 ? 11.753 -7.399 -0.323 1.00 93.25 164 TRP A C 1
ATOM 1272 O O . TRP A 1 164 ? 10.734 -7.904 0.145 1.00 93.25 164 TRP A O 1
ATOM 1282 N N . LEU A 1 165 ? 12.948 -7.504 0.267 1.00 93.06 165 LEU A N 1
ATOM 1283 C CA . LEU A 1 165 ? 13.169 -8.224 1.521 1.00 93.06 165 LEU A CA 1
ATOM 1284 C C . LEU A 1 165 ? 12.320 -7.635 2.644 1.00 93.06 165 LEU A C 1
ATOM 1286 O O . LEU A 1 165 ? 11.672 -8.380 3.375 1.00 93.06 165 LEU A O 1
ATOM 1290 N N . TYR A 1 166 ? 12.282 -6.308 2.742 1.00 91.62 166 TYR A N 1
ATOM 1291 C CA . TYR A 1 166 ? 11.527 -5.616 3.774 1.00 91.62 166 TYR A CA 1
ATOM 1292 C C . TYR A 1 166 ? 10.011 -5.820 3.620 1.00 91.62 166 TYR A C 1
ATOM 1294 O O . TYR A 1 166 ? 9.339 -6.212 4.572 1.00 91.62 166 TYR A O 1
ATOM 1302 N N . CYS A 1 167 ? 9.467 -5.638 2.412 1.00 91.06 167 CYS A N 1
ATOM 1303 C CA . CYS A 1 167 ? 8.041 -5.848 2.155 1.00 91.06 167 CYS A CA 1
ATOM 1304 C C . CYS A 1 167 ? 7.632 -7.314 2.389 1.00 91.06 167 CYS A C 1
ATOM 1306 O O . CYS A 1 167 ? 6.618 -7.580 3.035 1.00 91.06 167 CYS A O 1
ATOM 1308 N N . ASN A 1 168 ? 8.470 -8.263 1.955 1.00 91.69 168 ASN A N 1
ATOM 1309 C CA . ASN A 1 168 ? 8.255 -9.692 2.175 1.00 91.69 168 ASN A CA 1
ATOM 1310 C C . ASN A 1 168 ? 8.272 -10.051 3.671 1.00 91.69 168 ASN A C 1
ATOM 1312 O O . ASN A 1 168 ? 7.415 -10.804 4.133 1.00 91.69 168 ASN A O 1
ATOM 1316 N N . ALA A 1 169 ? 9.219 -9.494 4.433 1.00 90.38 169 ALA A N 1
ATOM 1317 C CA . ALA A 1 169 ? 9.316 -9.708 5.873 1.00 90.38 169 ALA A CA 1
ATOM 1318 C C . ALA A 1 169 ? 8.077 -9.185 6.609 1.00 90.38 169 ALA A C 1
ATOM 1320 O O . ALA A 1 169 ? 7.534 -9.895 7.450 1.00 90.38 169 ALA A O 1
ATOM 1321 N N . LEU A 1 170 ? 7.584 -7.996 6.251 1.00 89.62 170 LEU A N 1
ATOM 1322 C CA . LEU A 1 170 ? 6.380 -7.433 6.863 1.00 89.62 170 LEU A CA 1
ATOM 1323 C C . LEU A 1 170 ? 5.125 -8.254 6.595 1.00 89.62 170 LEU A C 1
ATOM 1325 O O . LEU A 1 170 ? 4.325 -8.455 7.499 1.00 89.62 170 LEU A O 1
ATOM 1329 N N . GLN A 1 171 ? 4.943 -8.745 5.372 1.00 87.62 171 GLN A N 1
ATOM 1330 C CA . GLN A 1 171 ? 3.765 -9.555 5.059 1.00 87.62 171 GLN A CA 1
ATOM 1331 C C . GLN A 1 171 ? 3.827 -10.930 5.712 1.00 87.62 171 GLN A C 1
ATOM 1333 O O . GLN A 1 171 ? 2.787 -11.450 6.100 1.00 87.62 171 GLN A O 1
ATOM 1338 N N . LYS A 1 172 ? 5.027 -11.508 5.862 1.00 88.00 172 LYS A N 1
ATOM 1339 C CA . LYS A 1 172 ? 5.226 -12.730 6.654 1.00 88.00 172 LYS A CA 1
ATOM 1340 C C . LYS A 1 172 ? 4.965 -12.500 8.137 1.00 88.00 172 LYS A C 1
ATOM 1342 O O . LYS A 1 172 ? 4.355 -13.346 8.765 1.00 88.00 172 LYS A O 1
ATOM 1347 N N . GLY A 1 173 ? 5.420 -11.373 8.674 1.00 86.62 173 GLY A N 1
ATOM 1348 C CA . GLY A 1 173 ? 5.238 -10.984 10.071 1.00 86.62 173 GLY A CA 1
ATOM 1349 C C . GLY A 1 173 ? 3.948 -10.214 10.340 1.00 86.62 173 GLY A C 1
ATOM 1350 O O . GLY A 1 173 ? 3.881 -9.500 11.338 1.00 86.62 173 GLY A O 1
ATOM 1351 N N . GLU A 1 174 ? 2.936 -10.314 9.471 1.00 85.69 174 GLU A N 1
ATOM 1352 C CA . GLU A 1 174 ? 1.701 -9.530 9.592 1.00 85.69 174 GLU A CA 1
ATOM 1353 C C . GLU A 1 174 ? 0.966 -9.818 10.913 1.00 85.69 174 GLU A C 1
ATOM 1355 O O . GLU A 1 174 ? 0.328 -8.935 11.478 1.00 85.69 174 GLU A O 1
ATOM 1360 N N . GLU A 1 175 ? 1.119 -11.024 11.461 1.00 83.88 175 GLU A N 1
ATOM 1361 C CA . GLU A 1 175 ? 0.621 -11.423 12.784 1.00 83.88 175 GLU A CA 1
ATOM 1362 C C . GLU A 1 175 ? 1.201 -10.633 13.968 1.00 83.88 175 GLU A C 1
ATOM 1364 O O . GLU A 1 175 ? 0.560 -10.552 15.015 1.00 83.88 175 GLU A O 1
ATOM 1369 N N . CYS A 1 176 ? 2.379 -10.023 13.816 1.00 85.12 176 CYS A N 1
ATOM 1370 C CA . CYS A 1 176 ? 3.014 -9.217 14.862 1.00 85.12 176 CYS A CA 1
ATOM 1371 C C . CYS A 1 176 ? 2.495 -7.772 14.886 1.00 85.12 176 CYS A C 1
ATOM 1373 O O . CYS A 1 176 ? 2.679 -7.059 15.871 1.00 85.12 176 CYS A O 1
ATOM 1375 N N . ILE A 1 177 ? 1.842 -7.331 13.810 1.00 84.75 177 ILE A N 1
ATOM 1376 C CA . ILE A 1 177 ? 1.411 -5.942 13.614 1.00 84.75 177 ILE A CA 1
ATOM 1377 C C . ILE A 1 177 ? 0.235 -5.570 14.528 1.00 84.75 177 ILE A C 1
ATOM 1379 O O . ILE A 1 177 ? 0.276 -4.494 15.114 1.00 84.75 177 ILE A O 1
ATOM 1383 N N . PRO A 1 178 ? -0.759 -6.444 14.791 1.00 83.31 178 PRO A N 1
ATOM 1384 C CA . PRO A 1 178 ? -1.805 -6.164 15.776 1.00 83.31 178 PRO A CA 1
ATOM 1385 C C . PRO A 1 178 ? -1.316 -5.892 17.206 1.00 83.31 178 PRO A C 1
ATOM 1387 O O . PRO A 1 178 ? -2.095 -5.406 18.026 1.00 83.31 178 PRO A O 1
ATOM 1390 N N . ALA A 1 179 ? -0.064 -6.240 17.525 1.00 82.75 179 ALA A N 1
ATOM 1391 C CA . ALA A 1 179 ? 0.558 -5.958 18.816 1.00 82.75 179 ALA A CA 1
ATOM 1392 C C . ALA A 1 179 ? 1.334 -4.627 18.843 1.00 82.75 179 ALA A C 1
ATOM 1394 O O . ALA A 1 179 ? 1.869 -4.261 19.890 1.00 82.75 179 ALA A O 1
ATOM 1395 N N . SER A 1 180 ? 1.415 -3.908 17.718 1.00 85.75 180 SER A N 1
ATOM 1396 C CA . SER A 1 180 ? 2.101 -2.620 17.633 1.00 85.75 180 SER A CA 1
ATOM 1397 C C . SER A 1 180 ? 1.347 -1.523 18.389 1.00 85.75 180 SER A C 1
ATOM 1399 O O . SER A 1 180 ? 0.144 -1.614 18.659 1.00 85.75 180 SER A O 1
ATOM 1401 N N . TRP A 1 181 ? 2.069 -0.455 18.732 1.00 82.50 181 TRP A N 1
ATOM 1402 C CA . TRP A 1 181 ? 1.495 0.709 19.406 1.00 82.50 181 TRP A CA 1
ATOM 1403 C C . TRP A 1 181 ? 0.426 1.408 18.551 1.00 82.50 181 TRP A C 1
ATOM 1405 O O . TRP A 1 181 ? -0.616 1.809 19.078 1.00 82.50 181 TRP A O 1
ATOM 1415 N N . ASP A 1 182 ? 0.649 1.483 17.239 1.00 82.19 182 ASP A N 1
ATOM 1416 C CA . ASP A 1 182 ? -0.226 2.151 16.269 1.00 82.19 182 ASP A CA 1
ATOM 1417 C C . ASP A 1 182 ? -1.610 1.479 16.194 1.00 82.19 182 ASP A C 1
ATOM 1419 O O . ASP A 1 182 ? -2.651 2.143 16.101 1.00 82.19 182 ASP A O 1
ATOM 1423 N N . ILE A 1 183 ? -1.644 0.146 16.301 1.00 82.69 183 ILE A N 1
ATOM 1424 C CA . ILE A 1 183 ? -2.889 -0.634 16.300 1.00 82.69 183 ILE A CA 1
ATOM 1425 C C . ILE A 1 183 ? -3.528 -0.690 17.694 1.00 82.69 183 ILE A C 1
ATOM 1427 O O . ILE A 1 183 ? -4.753 -0.626 17.825 1.00 82.69 183 ILE A O 1
ATOM 1431 N N . PHE A 1 184 ? -2.724 -0.813 18.751 1.00 79.25 184 PHE A N 1
ATOM 1432 C CA . PHE A 1 184 ? -3.240 -1.019 20.104 1.00 79.25 184 PHE A CA 1
ATOM 1433 C C . PHE A 1 184 ? -3.697 0.268 20.805 1.00 79.25 184 PHE A C 1
ATOM 1435 O O . PHE A 1 184 ? -4.711 0.256 21.506 1.00 79.25 184 PHE A O 1
ATOM 1442 N N . TYR A 1 185 ? -2.948 1.364 20.663 1.00 77.00 185 TYR A N 1
ATOM 1443 C CA . TYR A 1 185 ? -3.073 2.532 21.541 1.00 77.00 185 TYR A CA 1
ATOM 1444 C C . TYR A 1 185 ? -3.300 3.852 20.806 1.00 77.00 185 TYR A C 1
ATOM 1446 O O . TYR A 1 185 ? -4.053 4.712 21.284 1.00 77.00 185 TYR A O 1
ATOM 1454 N N . GLU A 1 186 ? -2.630 4.052 19.674 1.00 79.75 186 GLU A N 1
ATOM 1455 C CA . GLU A 1 186 ? -2.815 5.261 18.880 1.00 79.75 186 GLU A CA 1
ATOM 1456 C C . GLU A 1 186 ? -4.212 5.280 18.254 1.00 79.75 186 GLU A C 1
ATOM 1458 O O . GLU A 1 186 ? -4.825 4.239 18.057 1.00 79.75 186 GLU A O 1
ATOM 1463 N N . LYS A 1 187 ? -4.770 6.455 17.977 1.00 79.00 187 LYS A N 1
ATOM 1464 C CA . LYS A 1 187 ? -6.065 6.602 17.293 1.00 79.00 187 LYS A CA 1
ATOM 1465 C C . LYS A 1 187 ? -5.817 6.821 15.798 1.00 79.00 187 LYS A C 1
ATOM 1467 O O . LYS A 1 187 ? -4.712 7.185 15.420 1.00 79.00 187 LYS A O 1
ATOM 1472 N N . ASP A 1 188 ? -6.799 6.532 14.941 1.00 70.31 188 ASP A N 1
ATOM 1473 C CA . ASP A 1 188 ? -6.600 6.674 13.487 1.00 70.31 188 ASP A CA 1
ATOM 1474 C C . ASP A 1 188 ? -6.709 8.144 13.063 1.00 70.31 188 ASP A C 1
ATOM 1476 O O . ASP A 1 188 ? -7.744 8.600 12.576 1.00 70.31 188 ASP A O 1
ATOM 1480 N N . GLY A 1 189 ? -5.655 8.902 13.341 1.00 59.38 189 GLY A N 1
ATOM 1481 C CA . GLY A 1 189 ? -5.474 10.271 12.893 1.00 59.38 189 GLY A CA 1
ATOM 1482 C C . GLY A 1 189 ? -4.214 10.353 12.053 1.00 59.38 189 GLY A C 1
ATOM 1483 O O . GLY A 1 189 ? -3.138 9.953 12.491 1.00 59.38 189 GLY A O 1
ATOM 1484 N N . LYS A 1 190 ? -4.355 10.798 10.806 1.00 60.72 190 LYS A N 1
ATOM 1485 C CA . LYS A 1 190 ? -3.242 10.915 9.858 1.00 60.72 190 LYS A CA 1
ATOM 1486 C C . LYS A 1 190 ? -3.400 12.203 9.050 1.00 60.72 190 LYS A C 1
ATOM 1488 O O . LYS A 1 190 ? -4.529 12.582 8.728 1.00 60.72 190 LYS A O 1
ATOM 1493 N N . TRP A 1 191 ? -2.282 12.865 8.751 1.00 43.56 191 TRP A N 1
ATOM 1494 C CA . TRP A 1 191 ? -2.182 13.855 7.671 1.00 43.56 191 TRP A CA 1
ATOM 1495 C C . TRP A 1 191 ? -1.721 13.141 6.401 1.00 43.56 191 TRP A C 1
ATOM 1497 O O . TRP A 1 191 ? -0.818 12.281 6.522 1.00 43.56 191 TRP A O 1
#

Organism: NCBI:txid936053

pLDDT: mean 83.77, std 7.4, range [43.56, 94.19]

Secondary structure (DSSP, 8-state):
-HHHHHHHHHHHHS---EEE-PPPGGGTTPPPEEE--HHHHHHHHHHHHHHHHHTTSS-THHHHHTHHHHHHHHHHHHHHHHHHHHHHHHHH----S--S-HHHHHHH-S-SS-EETTEEHHHHHHHTSHHHHHHHHHHHHHHHHHHHHSS--HHHHHHHHHHHHHHHHHHHTGGGGGGSHHHHTS-S---

Foldseek 3Di:
DVQLVLLVVCLVPPQADWAWFFQAVLVVRDTAIAGQRLLVSVVVVVVVVVVCCVVVVDPLLVCVVCVVVVVVVVVVVQVVVLVVQQVVLVVVVQFDDDPPDPVVCSQQTGHLFDDDVNDTPQLSVVQRPPLVSLLSNLVSVQVVCCVVPVDGDPVSVVSNVVSVVVSNVCSVVSSCVSHDCSNHPGHPHDD

Sequence (191 aa):
MGFVVYSAICAYFMPGPVVQGLPLPSLKGNTLKYLCNGLSSWYLTLFLSAVLHVTGVFRLTAIIDNFGSIMTVAIIWGFTMSTLVFLSGFITGNQHRMSGNLIYDFFMGSILNPRIGHLDLKMWAETRVPWPVLFYTSVSCAIKQYELSGSVSAPIAFMVLAHWLYCNALQKGEECIPASWDIFYEKDGKW